Protein AF-A0A928KR72-F1 (afdb_monomer_lite)

Secondary structure (DSSP, 8-state):
--HHHHHHHHHHHHHHHHHHHHHHHHHHH-TT-TT---HHHHHH---HHHHHHHHHHHHHHHHHHHHIIIII--PPP-S--S-HHHHHHHHHHS-TT---TT--SPPS--HHHHHHHHHHHHHHHHHHHHHHHHHHHHHHHT---HHHHHHHHTSGGG-HHHHHHHHHHHHHHHHHHHHHHHHHHHHHHHTT-

Radius of gyration: 20.31 Å; chains: 1; bounding box: 52×33×57 Å

Sequence (193 aa):
MSKKKAAFLILTISYFLLTVCDLLLTFIATPDLELEGNPLVRGFGMDWFGLIAVNILTYTLYFVMAYYSYIKYKSPKSAETQDVRRYLSDITYGDPEKVNIGMWRLPKYWSPQVACLCFAVSTAMPIARLVIVFEWYFILKGIEASLFFSIVAVFPMGRIDFFIALFLAWGLTFVWIYSEFHANRDAVLKEKE

Foldseek 3Di:
DDPLVVVLVCLLVLLVVLLVLLLVLCCVLCVPCPLPLDCCCVVVVDHPVRVVVVSVVVSVVLNVLSCLQRPVDDFDADPDQDDLQLVCCCSFAVGSVPRDDPCPDHTPDCSVVSSLLSQLLSVQLSVLSVLSSVVSVCSVVVPPPVVSVVVLVVDRSSRVSVVSSVVSSVVSSVVSSVVNSNVSNVVSVVVVD

pLDDT: mean 91.91, std 7.19, range [58.09, 98.5]

Structure (mmCIF, N/CA/C/O backbone):
data_AF-A0A928KR72-F1
#
_entry.id   AF-A0A928KR72-F1
#
loop_
_atom_site.group_PDB
_atom_site.id
_atom_site.type_symbol
_atom_site.label_atom_id
_atom_site.label_alt_id
_atom_site.label_comp_id
_atom_site.label_asym_id
_atom_site.label_entity_id
_atom_site.label_seq_id
_atom_site.pdbx_PDB_ins_code
_atom_site.Cartn_x
_atom_site.Cartn_y
_atom_site.Cartn_z
_atom_site.occupancy
_atom_site.B_iso_or_equiv
_atom_site.auth_seq_id
_atom_site.auth_comp_id
_atom_site.auth_asym_id
_atom_site.auth_atom_id
_atom_site.pdbx_PDB_model_num
ATOM 1 N N . MET A 1 1 ? 22.210 -7.077 1.274 1.00 58.09 1 MET A N 1
ATOM 2 C CA . MET A 1 1 ? 20.823 -7.361 0.825 1.00 58.09 1 MET A CA 1
ATOM 3 C C . MET A 1 1 ? 20.433 -6.349 -0.252 1.00 58.09 1 MET A C 1
ATOM 5 O O . MET A 1 1 ? 20.722 -5.177 -0.067 1.00 58.09 1 MET A O 1
ATOM 9 N N . SER A 1 2 ? 19.834 -6.756 -1.380 1.00 87.19 2 SER A N 1
ATOM 10 C CA . SER A 1 2 ? 19.386 -5.795 -2.412 1.00 87.19 2 SER A CA 1
ATOM 11 C C . SER A 1 2 ? 18.311 -4.853 -1.855 1.00 87.19 2 SER A C 1
ATOM 13 O O . SER A 1 2 ? 17.462 -5.325 -1.099 1.00 87.19 2 SER A O 1
ATOM 15 N N . LYS A 1 3 ? 18.274 -3.584 -2.288 1.00 91.12 3 LYS A N 1
ATOM 16 C CA . LYS A 1 3 ? 17.286 -2.586 -1.823 1.00 91.12 3 LYS A CA 1
ATOM 17 C C . LYS A 1 3 ? 15.834 -3.093 -1.882 1.00 91.12 3 LYS A C 1
ATOM 19 O O . LYS A 1 3 ? 15.112 -2.950 -0.905 1.00 91.12 3 LYS A O 1
ATOM 24 N N . LYS A 1 4 ? 15.437 -3.779 -2.967 1.00 92.38 4 LYS A N 1
ATOM 25 C CA . LYS A 1 4 ? 14.082 -4.353 -3.108 1.00 92.38 4 LYS A CA 1
ATOM 26 C C . LYS A 1 4 ? 13.766 -5.434 -2.055 1.00 92.38 4 LYS A C 1
ATOM 28 O O . LYS A 1 4 ? 12.696 -5.410 -1.462 1.00 92.38 4 LYS A O 1
ATOM 33 N N . LYS A 1 5 ? 14.719 -6.324 -1.745 1.00 95.06 5 LYS A N 1
ATOM 34 C CA . LYS A 1 5 ? 14.595 -7.315 -0.650 1.00 95.06 5 LYS A CA 1
ATOM 35 C C . LYS A 1 5 ? 14.459 -6.655 0.725 1.00 95.06 5 LYS A C 1
ATOM 37 O O . LYS A 1 5 ? 13.666 -7.117 1.534 1.00 95.06 5 LYS A O 1
ATOM 42 N N . ALA A 1 6 ? 15.212 -5.582 0.973 1.00 96.56 6 ALA A N 1
ATOM 43 C CA . ALA A 1 6 ? 15.107 -4.824 2.217 1.00 96.56 6 ALA A CA 1
ATOM 44 C C . ALA A 1 6 ? 13.714 -4.199 2.367 1.00 96.56 6 ALA A C 1
ATOM 46 O O . ALA A 1 6 ? 13.074 -4.385 3.396 1.00 96.56 6 ALA A O 1
ATOM 47 N N . ALA A 1 7 ? 13.229 -3.531 1.314 1.00 96.06 7 ALA A N 1
ATOM 48 C CA . ALA A 1 7 ? 11.892 -2.944 1.281 1.00 96.06 7 ALA A CA 1
ATOM 49 C C . ALA A 1 7 ? 10.803 -4.000 1.513 1.00 96.06 7 ALA A C 1
ATOM 51 O O . ALA A 1 7 ? 9.946 -3.799 2.363 1.00 96.06 7 ALA A O 1
ATOM 52 N N . PHE A 1 8 ? 10.888 -5.152 0.838 1.00 97.69 8 PHE A N 1
ATOM 53 C CA . PHE A 1 8 ? 9.969 -6.273 1.044 1.00 97.69 8 PHE A CA 1
ATOM 54 C C . PHE A 1 8 ? 9.901 -6.716 2.512 1.00 97.69 8 PHE A C 1
ATOM 56 O O . PHE A 1 8 ? 8.807 -6.833 3.060 1.00 97.69 8 PHE A O 1
ATOM 63 N N . LEU A 1 9 ? 11.053 -6.937 3.158 1.00 97.81 9 LEU A N 1
ATOM 64 C CA . LEU A 1 9 ? 11.094 -7.366 4.558 1.00 97.81 9 LEU A CA 1
ATOM 65 C C . LEU A 1 9 ? 10.533 -6.300 5.498 1.00 97.81 9 LEU A C 1
ATOM 67 O O . LEU A 1 9 ? 9.708 -6.630 6.343 1.00 97.81 9 LEU A O 1
ATOM 71 N N . ILE A 1 10 ? 10.947 -5.040 5.331 1.00 97.62 10 ILE A N 1
ATOM 72 C CA . ILE A 1 10 ? 10.472 -3.927 6.162 1.00 97.62 10 ILE A CA 1
ATOM 73 C C . ILE A 1 10 ? 8.955 -3.811 6.047 1.00 97.62 10 ILE A C 1
ATOM 75 O O . ILE A 1 10 ? 8.268 -3.880 7.055 1.00 97.62 10 ILE A O 1
ATOM 79 N N . LEU A 1 11 ? 8.426 -3.718 4.828 1.00 97.56 11 LEU A N 1
ATOM 80 C CA . LEU A 1 11 ? 6.993 -3.565 4.583 1.00 97.56 11 LEU A CA 1
ATOM 81 C C . LEU A 1 11 ? 6.185 -4.740 5.153 1.00 97.56 11 LEU A C 1
ATOM 83 O O . LEU A 1 11 ? 5.195 -4.533 5.850 1.00 97.56 11 LEU A O 1
ATOM 87 N N . THR A 1 12 ? 6.657 -5.970 4.944 1.00 97.94 12 THR A N 1
ATOM 88 C CA . THR A 1 12 ? 5.991 -7.187 5.432 1.00 97.94 12 THR A CA 1
ATOM 89 C C . THR A 1 12 ? 5.991 -7.299 6.952 1.00 97.94 12 THR A C 1
ATOM 91 O O . THR A 1 12 ? 4.961 -7.631 7.541 1.00 97.94 12 THR A O 1
ATOM 94 N N . ILE A 1 13 ? 7.125 -7.010 7.596 1.00 98.19 13 ILE A N 1
ATOM 95 C CA . ILE A 1 13 ? 7.241 -7.037 9.056 1.00 98.19 13 ILE A CA 1
ATOM 96 C C . ILE A 1 13 ? 6.426 -5.895 9.663 1.00 98.19 13 ILE A C 1
ATOM 98 O O . ILE A 1 13 ? 5.648 -6.129 10.581 1.00 98.19 13 ILE A O 1
ATOM 102 N N . SER A 1 14 ? 6.539 -4.677 9.128 1.00 98.00 14 SER A N 1
ATOM 103 C CA . SER A 1 14 ? 5.765 -3.527 9.596 1.00 98.00 14 SER A CA 1
ATOM 104 C C . SER A 1 14 ? 4.265 -3.775 9.479 1.00 98.00 14 SER A C 1
ATOM 106 O O . SER A 1 14 ? 3.546 -3.550 10.446 1.00 98.00 14 SER A O 1
ATOM 108 N N . TYR A 1 15 ? 3.779 -4.291 8.347 1.00 98.12 15 TYR A N 1
ATOM 109 C CA . TYR A 1 15 ? 2.355 -4.581 8.180 1.00 98.12 15 TYR A CA 1
ATOM 110 C C . TYR A 1 15 ? 1.858 -5.662 9.147 1.00 98.12 15 TYR A C 1
ATOM 112 O O . TYR A 1 15 ? 0.770 -5.530 9.710 1.00 98.12 15 TYR A O 1
ATOM 120 N N . PHE A 1 16 ? 2.663 -6.705 9.376 1.00 98.25 16 PHE A N 1
ATOM 121 C CA . PHE A 1 16 ? 2.355 -7.741 10.361 1.00 98.25 16 PHE A CA 1
ATOM 122 C C . PHE A 1 16 ? 2.231 -7.150 11.768 1.00 98.25 16 PHE A C 1
ATOM 124 O O . PHE A 1 16 ? 1.199 -7.313 12.413 1.00 98.25 16 PHE A O 1
ATOM 131 N N . LEU A 1 17 ? 3.254 -6.415 12.215 1.00 98.38 17 LEU A N 1
ATOM 132 C CA . LEU A 1 17 ? 3.283 -5.805 13.543 1.00 98.38 17 LEU A CA 1
ATOM 133 C C . LEU A 1 17 ? 2.117 -4.839 13.741 1.00 98.38 17 LEU A C 1
ATOM 135 O O . LEU A 1 17 ? 1.454 -4.894 14.768 1.00 98.38 17 LEU A O 1
ATOM 139 N N . LEU A 1 18 ? 1.818 -4.004 12.745 1.00 98.25 18 LEU A N 1
ATOM 140 C CA . LEU A 1 18 ? 0.685 -3.086 12.809 1.00 98.25 18 LEU A CA 1
ATOM 141 C C . LEU A 1 18 ? -0.654 -3.821 12.867 1.00 98.25 18 LEU A C 1
ATOM 143 O O . LEU A 1 18 ? -1.537 -3.382 13.586 1.00 98.25 18 LEU A O 1
ATOM 147 N N . THR A 1 19 ? -0.799 -4.946 12.164 1.00 97.19 19 THR A N 1
ATOM 148 C CA . THR A 1 19 ? -2.017 -5.772 12.227 1.00 97.19 19 THR A CA 1
ATOM 149 C C . THR A 1 19 ? -2.190 -6.414 13.602 1.00 97.19 19 THR A C 1
ATOM 151 O O . THR A 1 19 ? -3.295 -6.442 14.132 1.00 97.19 19 THR A O 1
ATOM 154 N N . VAL A 1 20 ? -1.101 -6.892 14.209 1.00 97.94 20 VAL A N 1
ATOM 155 C CA . VAL A 1 20 ? -1.135 -7.418 15.580 1.00 97.94 20 VAL A CA 1
ATOM 156 C C . VAL A 1 20 ? -1.465 -6.306 16.577 1.00 97.94 20 VAL A C 1
ATOM 158 O O . VAL A 1 20 ? -2.326 -6.500 17.427 1.00 97.94 20 VAL A O 1
ATOM 161 N N . CYS A 1 21 ? -0.834 -5.135 16.461 1.00 98.06 21 CYS A N 1
ATOM 162 C CA . CYS A 1 21 ? -1.128 -3.986 17.319 1.00 98.06 21 CYS A CA 1
ATOM 163 C C . CYS A 1 21 ? -2.587 -3.535 17.197 1.00 98.06 21 CYS A C 1
ATOM 165 O O . CYS A 1 21 ? -3.227 -3.323 18.217 1.00 98.06 21 CYS A O 1
ATOM 167 N N . ASP A 1 22 ? -3.110 -3.424 15.977 1.00 96.38 22 ASP A N 1
ATOM 168 C CA . ASP A 1 22 ? -4.506 -3.075 15.688 1.00 96.38 22 ASP A CA 1
ATOM 169 C C . ASP A 1 22 ? -5.473 -4.025 16.417 1.00 96.38 22 ASP A C 1
ATOM 171 O O . ASP A 1 22 ? -6.277 -3.591 17.240 1.00 96.38 22 ASP A O 1
ATOM 175 N N . LEU A 1 23 ? -5.297 -5.342 16.241 1.00 96.75 23 LEU A N 1
ATOM 176 C CA . LEU A 1 23 ? -6.113 -6.357 16.918 1.00 96.75 23 LEU A CA 1
ATOM 177 C C . LEU A 1 23 ? -5.999 -6.300 18.448 1.00 96.75 23 LEU A C 1
ATOM 179 O O . LEU A 1 23 ? -7.007 -6.414 19.142 1.00 96.75 23 LEU A O 1
ATOM 183 N N . LEU A 1 24 ? -4.788 -6.123 18.984 1.00 97.69 24 LEU A N 1
ATOM 184 C CA . LEU A 1 24 ? -4.570 -6.049 20.430 1.00 97.69 24 LEU A CA 1
ATOM 185 C C . LEU A 1 24 ? -5.217 -4.805 21.039 1.00 97.69 24 LEU A C 1
ATOM 187 O O . LEU A 1 24 ? -5.868 -4.904 22.075 1.00 97.69 24 LEU A O 1
ATOM 191 N N . LEU A 1 25 ? -5.044 -3.642 20.412 1.00 97.25 25 LEU A N 1
ATOM 192 C CA . LEU A 1 25 ? -5.630 -2.402 20.911 1.00 97.25 25 LEU A CA 1
ATOM 193 C C . LEU A 1 25 ? -7.156 -2.435 20.800 1.00 97.25 25 LEU A C 1
ATOM 195 O O . LEU A 1 25 ? -7.823 -2.039 21.751 1.00 97.25 25 LEU A O 1
ATOM 199 N N . THR A 1 26 ? -7.695 -2.995 19.713 1.00 96.00 26 THR A N 1
ATOM 200 C CA . THR A 1 26 ? -9.136 -3.251 19.565 1.00 96.00 26 THR A CA 1
ATOM 201 C C . THR A 1 26 ? -9.643 -4.138 20.703 1.00 96.00 26 THR A C 1
ATOM 203 O O . THR A 1 26 ? -10.630 -3.805 21.348 1.00 96.00 26 THR A O 1
ATOM 206 N N . PHE A 1 27 ? -8.937 -5.232 21.016 1.00 96.50 27 PHE A N 1
ATOM 207 C CA . PHE A 1 27 ? -9.345 -6.160 22.075 1.00 96.50 27 PHE A CA 1
ATOM 208 C C . PHE A 1 27 ? -9.350 -5.504 23.455 1.00 96.50 27 PHE A C 1
ATOM 210 O O . PHE A 1 27 ? -10.216 -5.795 24.271 1.00 96.50 27 PHE A O 1
ATOM 217 N N . ILE A 1 28 ? -8.399 -4.605 23.717 1.00 97.00 28 ILE A N 1
ATOM 218 C CA . ILE A 1 28 ? -8.341 -3.851 24.974 1.00 97.00 28 ILE A CA 1
ATOM 219 C C . ILE A 1 28 ? -9.455 -2.795 25.032 1.00 97.00 28 ILE A C 1
ATOM 221 O O . ILE A 1 28 ? -10.031 -2.584 26.096 1.00 97.00 28 ILE A O 1
ATOM 225 N N . ALA A 1 29 ? -9.738 -2.119 23.917 1.00 94.25 29 ALA A N 1
ATOM 226 C CA . ALA A 1 29 ? -10.690 -1.013 23.865 1.00 94.25 29 ALA A CA 1
ATOM 227 C C . ALA A 1 29 ? -12.154 -1.474 23.844 1.00 94.25 29 ALA A C 1
ATOM 229 O O . ALA A 1 29 ? -12.994 -0.858 24.492 1.00 94.25 29 ALA A O 1
ATOM 230 N N . THR A 1 30 ? -12.459 -2.537 23.101 1.00 93.81 30 THR A N 1
ATOM 231 C CA . THR A 1 30 ? -13.817 -3.059 22.902 1.00 93.81 30 THR A CA 1
ATOM 232 C C . THR A 1 30 ? -13.781 -4.589 22.762 1.00 93.81 30 THR A C 1
ATOM 234 O O . THR A 1 30 ? -13.820 -5.141 21.662 1.00 93.81 30 THR A O 1
ATOM 237 N N . PRO A 1 31 ? -13.691 -5.332 23.883 1.00 93.12 31 PRO A N 1
ATOM 238 C CA . PRO A 1 31 ? -13.684 -6.798 23.857 1.00 93.12 31 PRO A CA 1
ATOM 239 C C . PRO A 1 31 ? -14.950 -7.417 23.239 1.00 93.12 31 PRO A C 1
ATOM 241 O O . PRO A 1 31 ? -14.935 -8.573 22.831 1.00 93.12 31 PRO A O 1
ATOM 244 N N . ASP A 1 32 ? -16.043 -6.665 23.182 1.00 93.44 32 ASP A N 1
ATOM 245 C CA . ASP A 1 32 ? -17.333 -7.003 22.572 1.00 93.44 32 ASP A CA 1
ATOM 246 C C . ASP A 1 32 ? -17.493 -6.487 21.130 1.00 93.44 32 ASP A C 1
ATOM 248 O O . ASP A 1 32 ? -18.498 -6.786 20.487 1.00 93.44 32 ASP A O 1
ATOM 252 N N . LEU A 1 33 ? -16.491 -5.769 20.606 1.00 92.50 33 LEU A N 1
ATOM 253 C CA . LEU A 1 33 ? -16.451 -5.164 19.271 1.00 92.50 33 LEU A CA 1
ATOM 254 C C . LEU A 1 33 ? -17.512 -4.080 18.998 1.00 92.50 33 LEU A C 1
ATOM 256 O O . LEU A 1 33 ? -17.702 -3.687 17.846 1.00 92.50 33 LEU A O 1
ATOM 260 N N . GLU A 1 34 ? -18.179 -3.544 20.021 1.00 90.81 34 GLU A N 1
ATOM 261 C CA . GLU A 1 34 ? -19.190 -2.489 19.867 1.00 90.81 34 GLU A CA 1
ATOM 262 C C . GLU A 1 34 ? -18.653 -1.213 19.195 1.00 90.81 34 GLU A C 1
ATOM 264 O O . GLU A 1 34 ? -19.381 -0.542 18.457 1.00 90.81 34 GLU A O 1
ATOM 269 N N . LEU A 1 35 ? -17.376 -0.884 19.416 1.00 88.38 35 LEU A N 1
ATOM 270 C CA . LEU A 1 35 ? -16.729 0.302 18.838 1.00 88.38 35 LEU A CA 1
ATOM 271 C C . LEU A 1 35 ? -16.011 0.026 17.506 1.00 88.38 35 LEU A C 1
ATOM 273 O O . LEU A 1 35 ? -15.414 0.939 16.936 1.00 88.38 35 LEU A O 1
ATOM 277 N N . GLU A 1 36 ? -16.050 -1.204 16.991 1.00 89.12 36 GLU A N 1
ATOM 278 C CA . GLU A 1 36 ? -15.298 -1.591 15.797 1.00 89.12 36 GLU A CA 1
ATOM 279 C C . GLU A 1 36 ? -15.882 -0.972 14.510 1.00 89.12 36 GLU A C 1
ATOM 281 O O . GLU A 1 36 ? -17.058 -1.133 14.162 1.00 89.12 36 GLU A O 1
ATOM 286 N N . GLY A 1 37 ? -15.027 -0.276 13.754 1.00 84.06 37 GLY A N 1
ATOM 287 C CA . GLY A 1 37 ? -15.381 0.374 12.488 1.00 84.06 37 GLY A CA 1
ATOM 288 C C . GLY A 1 37 ? -15.398 -0.566 11.276 1.00 84.06 37 GLY A C 1
ATOM 289 O O . GLY A 1 37 ? -15.757 -0.147 10.172 1.00 84.06 37 GLY A O 1
ATOM 290 N N . ASN A 1 38 ? -14.976 -1.827 11.417 1.00 84.81 38 ASN A N 1
ATOM 291 C CA . ASN A 1 38 ? -15.002 -2.812 10.3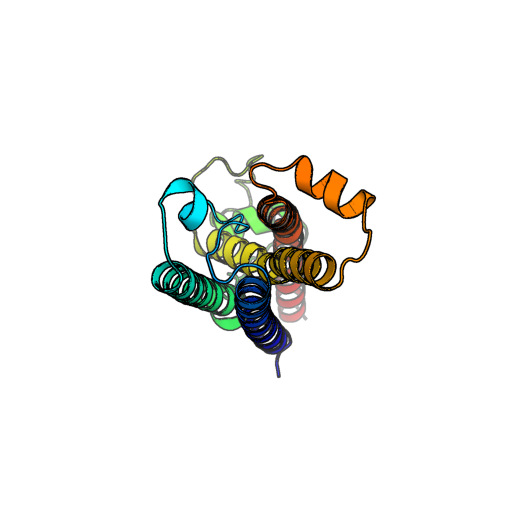41 1.00 84.81 38 ASN A CA 1
ATOM 292 C C . ASN A 1 38 ? -16.441 -3.083 9.854 1.00 84.81 38 ASN A C 1
ATOM 294 O O . ASN A 1 38 ? -17.266 -3.580 10.624 1.00 84.81 38 ASN A O 1
ATOM 298 N N . PRO A 1 39 ? -16.745 -2.853 8.558 1.00 85.31 39 PRO A N 1
ATOM 299 C CA . PRO A 1 39 ? -18.071 -3.117 8.000 1.00 85.31 39 PRO A CA 1
ATOM 300 C C . PRO A 1 39 ? -18.523 -4.574 8.155 1.00 85.31 39 PRO A C 1
ATOM 302 O O . PRO A 1 39 ? -19.719 -4.837 8.228 1.00 85.31 39 PRO A O 1
ATOM 305 N N . LEU A 1 40 ? -17.588 -5.527 8.217 1.00 86.00 40 LEU A N 1
ATOM 306 C CA . LEU A 1 40 ? -17.900 -6.942 8.434 1.00 86.00 40 LEU A CA 1
ATOM 307 C C . LEU A 1 40 ? -18.378 -7.215 9.861 1.00 86.00 40 LEU A C 1
ATOM 309 O O . LEU A 1 40 ? -19.262 -8.039 10.069 1.00 86.00 40 LEU A O 1
ATOM 313 N N . VAL A 1 41 ? -17.848 -6.487 10.836 1.00 86.19 41 VAL A N 1
ATOM 314 C CA . VAL A 1 41 ? -18.279 -6.593 12.231 1.00 86.19 41 VAL A CA 1
ATOM 315 C C . VAL A 1 41 ? -19.609 -5.864 12.403 1.00 86.19 41 VAL A C 1
ATOM 317 O O . VAL A 1 41 ? -20.621 -6.486 12.712 1.00 86.19 41 VAL A O 1
ATOM 320 N N . ARG A 1 42 ? -19.652 -4.569 12.0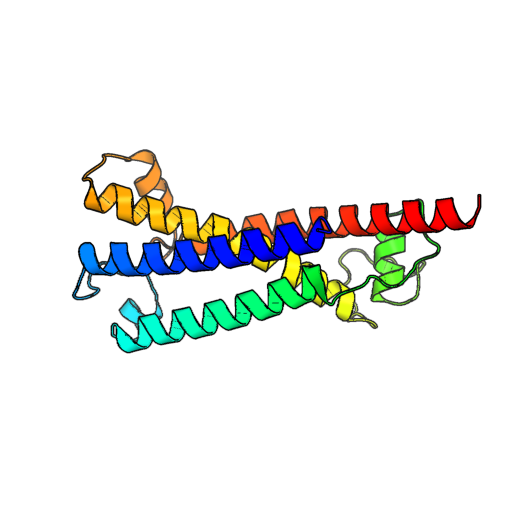73 1.00 83.00 42 ARG A N 1
ATOM 321 C CA . ARG A 1 42 ? -20.832 -3.722 12.302 1.00 83.00 42 ARG A CA 1
ATOM 322 C C . ARG A 1 42 ? -22.018 -4.035 11.386 1.00 83.00 42 ARG A C 1
ATOM 324 O O . ARG A 1 42 ? -23.164 -3.872 11.790 1.00 83.00 42 ARG A O 1
ATOM 331 N N . GLY A 1 43 ? -21.751 -4.436 10.144 1.00 83.69 43 GLY A N 1
ATOM 332 C CA . GLY A 1 43 ? -22.778 -4.708 9.135 1.00 83.69 43 GLY A CA 1
ATOM 333 C C . GLY A 1 43 ? -23.197 -6.174 9.047 1.00 83.69 43 GLY A C 1
ATOM 334 O O . GLY A 1 43 ? -24.359 -6.445 8.756 1.00 83.69 43 GLY A O 1
ATOM 335 N N . PHE A 1 44 ? -22.279 -7.114 9.300 1.00 87.38 44 PHE A N 1
ATOM 336 C CA . PHE A 1 44 ? -22.535 -8.555 9.155 1.00 87.38 44 PHE A CA 1
ATOM 337 C C . PHE A 1 44 ? -22.463 -9.342 10.474 1.00 87.38 44 PHE A C 1
ATOM 339 O O . PHE A 1 44 ? -22.635 -10.558 10.451 1.00 87.38 44 PHE A O 1
ATOM 346 N N . GLY A 1 45 ? -22.244 -8.679 11.617 1.00 88.44 45 GLY A N 1
ATOM 347 C CA . GLY A 1 45 ? -22.239 -9.322 12.936 1.00 88.44 45 GLY A CA 1
ATOM 348 C C . GLY A 1 45 ? -21.066 -10.279 13.148 1.00 88.44 45 GLY A C 1
ATOM 349 O O . GLY A 1 45 ? -21.199 -11.270 13.861 1.00 88.44 45 GLY A O 1
ATOM 350 N N . MET A 1 46 ? -19.939 -10.029 12.478 1.00 91.75 46 MET A N 1
ATOM 351 C CA . MET A 1 46 ? -18.744 -10.859 12.594 1.00 91.75 46 MET A CA 1
ATOM 352 C C . MET A 1 46 ? -18.128 -10.745 13.994 1.00 91.75 46 MET A C 1
ATOM 354 O O . MET A 1 46 ? -17.926 -9.645 14.499 1.00 91.75 46 MET A O 1
ATOM 358 N N . ASP A 1 47 ? -17.791 -11.887 14.587 1.00 94.75 47 ASP A N 1
ATOM 359 C CA . ASP A 1 47 ? -17.133 -11.976 15.888 1.00 94.75 47 ASP A CA 1
ATOM 360 C C . ASP A 1 47 ? -15.596 -11.901 15.775 1.00 94.75 47 ASP A C 1
ATOM 362 O O . ASP A 1 47 ? -15.016 -11.731 14.696 1.00 94.75 47 ASP A O 1
ATOM 366 N N . TRP A 1 48 ? -14.906 -12.062 16.907 1.00 96.12 48 TRP A N 1
ATOM 367 C CA . TRP A 1 48 ? -13.443 -12.082 16.969 1.00 96.12 48 TRP A CA 1
ATOM 368 C C . TRP A 1 48 ? -12.800 -13.123 16.061 1.00 96.12 48 TRP A C 1
ATOM 370 O O . TRP A 1 48 ? -11.760 -12.853 15.455 1.00 96.12 48 TRP A O 1
ATOM 380 N N . PHE A 1 49 ? -13.397 -14.311 15.960 1.00 95.31 49 PHE A N 1
ATOM 381 C CA . PHE A 1 49 ? -12.854 -15.366 15.119 1.00 95.31 49 PHE A CA 1
ATOM 382 C C . PHE A 1 49 ? -12.864 -14.934 13.652 1.00 95.31 49 PHE A C 1
ATOM 384 O O . PHE A 1 49 ? -11.837 -15.027 12.971 1.00 95.31 49 PHE A O 1
ATOM 391 N N . GLY A 1 50 ? -13.988 -14.390 13.181 1.00 94.19 50 GLY A N 1
ATOM 392 C CA . GLY A 1 50 ? -14.079 -13.849 11.831 1.00 94.19 50 GLY A CA 1
ATOM 393 C C . GLY A 1 50 ? -13.119 -12.678 11.599 1.00 94.19 50 GLY A C 1
ATOM 394 O O . GLY A 1 50 ? -12.424 -12.651 10.579 1.00 94.19 50 GLY A O 1
ATOM 395 N N . LEU A 1 51 ? -13.000 -11.753 12.557 1.00 94.69 51 LEU A N 1
ATOM 396 C CA . LEU A 1 51 ? -12.090 -10.607 12.457 1.00 94.69 51 LEU A CA 1
ATOM 397 C C . LEU A 1 51 ? -10.621 -11.045 12.321 1.00 94.69 51 LEU A C 1
ATOM 399 O O . LEU A 1 51 ? -9.882 -10.518 11.481 1.00 94.69 51 LEU A O 1
ATOM 403 N N . ILE A 1 52 ? -10.197 -12.039 13.106 1.00 96.25 52 ILE A N 1
ATOM 404 C CA . ILE A 1 52 ? -8.852 -12.625 13.024 1.00 96.25 52 ILE A CA 1
ATOM 405 C C . ILE A 1 52 ? -8.660 -13.328 11.675 1.00 96.25 52 ILE A C 1
ATOM 407 O O . ILE A 1 52 ? -7.650 -13.100 11.004 1.00 96.25 52 ILE A O 1
ATOM 411 N N . ALA A 1 53 ? -9.631 -14.133 11.235 1.00 96.00 53 ALA A N 1
ATOM 412 C CA . ALA A 1 53 ? -9.560 -14.853 9.965 1.00 96.00 53 ALA A CA 1
ATOM 413 C C . ALA A 1 53 ? -9.410 -13.901 8.764 1.00 96.00 53 ALA A C 1
ATOM 415 O O . ALA A 1 53 ? -8.557 -14.119 7.898 1.00 96.00 53 ALA A O 1
ATOM 416 N N . VAL A 1 54 ? -10.173 -12.802 8.735 1.00 94.69 54 VAL A N 1
ATOM 417 C CA . VAL A 1 54 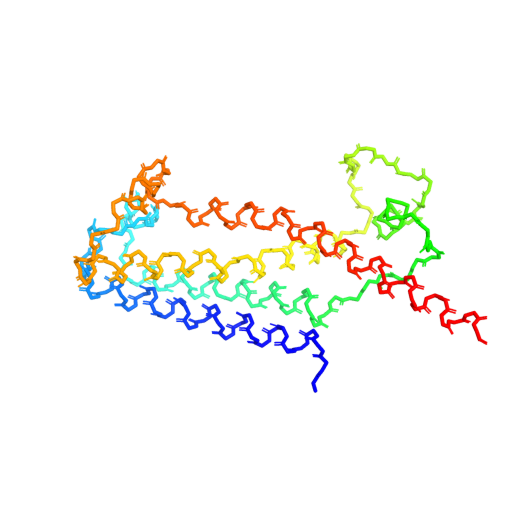? -10.072 -11.772 7.688 1.00 94.69 54 VAL A CA 1
ATOM 418 C C . VAL A 1 54 ? -8.704 -11.090 7.709 1.00 94.69 54 VAL A C 1
ATOM 420 O O . VAL A 1 54 ? -8.126 -10.853 6.645 1.00 94.69 54 VAL A O 1
ATOM 423 N N . ASN A 1 55 ? -8.141 -10.809 8.886 1.00 95.88 55 ASN A N 1
ATOM 424 C CA . ASN A 1 55 ? -6.803 -10.224 8.983 1.00 95.88 55 ASN A CA 1
ATOM 425 C C . ASN A 1 55 ? -5.702 -11.189 8.514 1.00 95.88 55 ASN A C 1
ATOM 427 O O . ASN A 1 55 ? -4.790 -10.752 7.812 1.00 95.88 55 ASN A O 1
ATOM 431 N N . ILE A 1 56 ? -5.806 -12.491 8.803 1.00 97.56 56 ILE A N 1
ATOM 432 C CA . ILE A 1 56 ? -4.880 -13.517 8.286 1.00 97.56 56 ILE A CA 1
ATOM 433 C C . ILE A 1 56 ? -4.955 -13.604 6.757 1.00 97.56 56 ILE A C 1
ATOM 435 O O . ILE A 1 56 ? -3.923 -13.624 6.076 1.00 97.56 56 ILE A O 1
ATOM 439 N N . LEU A 1 57 ? -6.169 -13.631 6.200 1.00 97.19 57 LEU A N 1
ATOM 440 C CA . LEU A 1 57 ? -6.377 -13.658 4.754 1.00 97.19 57 LEU A CA 1
ATOM 441 C C . LEU A 1 57 ? -5.799 -12.399 4.095 1.00 97.19 57 LEU A C 1
ATOM 443 O O . LEU A 1 57 ? -5.032 -12.492 3.136 1.00 97.19 57 LEU A O 1
ATOM 447 N N . THR A 1 58 ? -6.110 -11.228 4.649 1.00 95.88 58 THR A N 1
ATOM 448 C CA . THR A 1 58 ? -5.619 -9.936 4.152 1.00 95.88 58 THR A CA 1
ATOM 449 C C . THR A 1 58 ? -4.096 -9.860 4.223 1.00 95.88 58 THR A C 1
ATOM 451 O O . THR A 1 58 ? -3.459 -9.444 3.256 1.00 95.88 58 THR A O 1
ATOM 454 N N . TYR A 1 59 ? -3.489 -10.323 5.319 1.00 97.75 59 TYR A N 1
ATOM 455 C CA . TYR A 1 59 ? -2.037 -10.392 5.464 1.00 97.75 59 TYR A CA 1
ATOM 456 C C . TYR A 1 59 ? -1.393 -11.316 4.424 1.00 97.75 59 TYR A C 1
ATOM 458 O O . TYR A 1 59 ? -0.366 -10.976 3.840 1.00 97.75 59 TYR A O 1
ATOM 466 N N . THR A 1 60 ? -2.018 -12.457 4.139 1.00 98.19 60 THR A N 1
ATOM 467 C CA . THR A 1 60 ? -1.531 -13.403 3.129 1.00 98.19 60 THR A CA 1
ATOM 468 C C . THR A 1 60 ? -1.577 -12.788 1.729 1.00 98.19 60 THR A C 1
ATOM 470 O O . THR A 1 60 ? -0.591 -12.849 0.994 1.00 98.19 60 THR A O 1
ATOM 473 N N . LEU A 1 61 ? -2.689 -12.139 1.365 1.00 97.94 61 LEU A N 1
ATOM 474 C CA . LEU A 1 61 ? -2.813 -11.415 0.095 1.00 97.94 61 LEU A CA 1
ATOM 475 C C . LEU A 1 61 ? -1.773 -10.293 -0.004 1.00 97.94 61 LEU A C 1
ATOM 477 O O . LEU A 1 61 ? -1.064 -10.195 -1.006 1.00 97.94 61 LEU A O 1
ATOM 481 N N . TYR A 1 62 ? -1.619 -9.507 1.061 1.00 98.25 62 TYR A N 1
ATOM 482 C CA . TYR A 1 62 ? -0.601 -8.467 1.164 1.00 98.25 62 TYR A CA 1
ATOM 483 C C . TYR A 1 62 ? 0.812 -9.024 0.935 1.00 98.25 62 TYR A C 1
ATOM 485 O O . TYR A 1 62 ? 1.567 -8.481 0.125 1.00 98.25 62 TYR A O 1
ATOM 493 N N . PHE A 1 63 ? 1.161 -10.133 1.596 1.00 98.50 63 PHE A N 1
ATOM 494 C CA . PHE A 1 63 ? 2.460 -10.792 1.457 1.00 98.50 63 PHE A CA 1
ATOM 495 C C . PHE A 1 63 ? 2.718 -11.216 0.010 1.00 98.50 63 PHE A C 1
ATOM 497 O O . PHE A 1 63 ? 3.793 -10.953 -0.531 1.00 98.50 63 PHE A O 1
ATOM 504 N N . VAL A 1 64 ? 1.729 -11.835 -0.643 1.00 98.44 64 VAL A N 1
ATOM 505 C CA . VAL A 1 64 ? 1.828 -12.258 -2.048 1.00 98.44 64 VAL A CA 1
ATOM 506 C C . VAL A 1 64 ? 2.035 -11.053 -2.968 1.00 98.44 64 VAL A C 1
ATOM 508 O O . VAL A 1 64 ? 2.891 -11.108 -3.852 1.00 98.44 64 VAL A O 1
ATOM 511 N N . MET A 1 65 ? 1.310 -9.954 -2.744 1.00 98.19 65 MET A N 1
ATOM 512 C CA . MET A 1 65 ? 1.463 -8.719 -3.520 1.00 98.19 65 MET A CA 1
ATOM 513 C C . MET A 1 65 ? 2.856 -8.108 -3.340 1.00 98.19 65 MET A C 1
ATOM 515 O O . MET A 1 65 ? 3.525 -7.816 -4.332 1.00 98.19 65 MET A O 1
ATOM 519 N N . ALA A 1 66 ? 3.323 -7.969 -2.097 1.00 98.19 66 ALA A N 1
ATOM 520 C CA . ALA A 1 66 ? 4.655 -7.450 -1.796 1.00 98.19 66 ALA A CA 1
ATOM 521 C C . ALA A 1 66 ? 5.755 -8.352 -2.386 1.00 98.19 66 ALA A C 1
ATOM 523 O O . ALA A 1 66 ? 6.716 -7.882 -2.996 1.00 98.19 66 ALA A O 1
ATOM 524 N N . TYR A 1 67 ? 5.611 -9.672 -2.271 1.00 98.31 67 TYR A N 1
ATOM 525 C CA . TYR A 1 67 ? 6.555 -10.612 -2.866 1.00 98.31 67 TYR A CA 1
ATOM 526 C C . TYR A 1 67 ? 6.581 -10.480 -4.393 1.00 98.31 67 TYR A C 1
ATOM 528 O O . TYR A 1 67 ? 7.655 -10.451 -5.005 1.00 98.31 67 TYR A O 1
ATOM 536 N N . TYR A 1 68 ? 5.408 -10.359 -5.019 1.00 98.06 68 TYR A N 1
ATOM 537 C CA . TYR A 1 68 ? 5.309 -10.198 -6.461 1.00 98.06 68 TYR A CA 1
ATOM 538 C C . TYR A 1 68 ? 6.018 -8.928 -6.940 1.00 98.06 68 TYR A C 1
ATOM 540 O O . TYR A 1 68 ? 6.878 -9.023 -7.812 1.00 98.06 68 TYR A O 1
ATOM 548 N N . SER A 1 69 ? 5.724 -7.766 -6.354 1.00 97.12 69 SER A N 1
ATOM 549 C CA . SER A 1 69 ? 6.258 -6.476 -6.811 1.00 97.12 69 SER A CA 1
ATOM 550 C C . SER A 1 69 ? 7.754 -6.290 -6.533 1.00 97.12 69 SER A C 1
ATOM 552 O O . SER A 1 69 ? 8.478 -5.771 -7.386 1.00 97.12 69 SER A O 1
ATOM 554 N N . TYR A 1 70 ? 8.240 -6.715 -5.363 1.00 96.12 70 TYR A N 1
ATOM 555 C CA . TYR A 1 70 ? 9.619 -6.448 -4.940 1.00 96.12 70 TYR A CA 1
ATOM 556 C C . TYR A 1 70 ? 10.602 -7.571 -5.271 1.00 96.12 70 TYR A C 1
ATOM 558 O O . TYR A 1 70 ? 11.792 -7.299 -5.445 1.00 96.12 70 TYR A O 1
ATOM 566 N N . ILE A 1 71 ? 10.146 -8.825 -5.329 1.00 96.81 71 ILE A N 1
ATOM 567 C CA . ILE A 1 71 ? 11.036 -9.986 -5.471 1.00 96.81 71 ILE A CA 1
ATOM 568 C C . ILE A 1 71 ? 10.884 -10.656 -6.833 1.00 96.81 71 ILE A C 1
ATOM 570 O O . ILE A 1 71 ? 11.888 -10.909 -7.502 1.00 96.81 71 ILE A O 1
ATOM 574 N N . LYS A 1 72 ? 9.648 -10.982 -7.229 1.00 96.31 72 LYS A N 1
ATOM 575 C CA . LYS A 1 72 ? 9.389 -11.823 -8.405 1.00 96.31 72 LYS A CA 1
ATOM 576 C C . LYS A 1 72 ? 9.364 -11.032 -9.711 1.00 96.31 72 LYS A C 1
ATOM 578 O O . LYS A 1 72 ? 9.893 -11.513 -10.712 1.00 96.31 72 LYS A O 1
ATOM 583 N N . TYR A 1 73 ? 8.733 -9.861 -9.721 1.00 95.00 73 TYR A N 1
ATOM 584 C CA . TYR A 1 73 ? 8.561 -9.068 -10.930 1.00 95.00 73 TYR A CA 1
ATOM 585 C C . TYR A 1 73 ? 9.897 -8.506 -11.420 1.00 95.00 73 TYR A C 1
ATOM 587 O O . TYR A 1 73 ? 10.699 -7.957 -10.661 1.00 95.00 73 TYR A O 1
ATOM 595 N N . LYS A 1 74 ? 10.110 -8.627 -12.728 1.00 91.25 74 LYS A N 1
ATOM 596 C CA . LYS A 1 74 ? 11.212 -8.006 -13.454 1.00 91.25 74 LYS A CA 1
ATOM 597 C C . LYS A 1 74 ? 10.608 -7.292 -14.650 1.00 91.25 74 LYS A C 1
ATOM 599 O O . LYS A 1 74 ? 9.891 -7.932 -15.420 1.00 91.25 74 LYS A O 1
ATOM 604 N N . SER A 1 75 ? 10.885 -5.997 -14.788 1.00 87.12 75 SER A N 1
ATOM 605 C CA . SER A 1 75 ? 10.408 -5.247 -15.946 1.00 87.12 75 SER A CA 1
ATOM 606 C C . SER A 1 75 ? 10.954 -5.865 -17.233 1.00 87.12 75 SER A C 1
ATOM 608 O O . SER A 1 75 ? 12.141 -6.213 -17.281 1.00 87.12 75 SER A O 1
ATOM 610 N N . PRO A 1 76 ? 10.128 -5.971 -18.287 1.00 88.12 76 PRO A N 1
ATOM 611 C CA . PRO A 1 76 ? 10.634 -6.127 -19.640 1.00 88.12 76 PRO A CA 1
ATOM 612 C C . PRO A 1 76 ? 11.656 -5.026 -19.941 1.00 88.12 76 PRO A C 1
ATOM 614 O O . PRO A 1 76 ? 11.500 -3.891 -19.475 1.00 88.12 76 PRO A O 1
ATOM 617 N N . LYS A 1 77 ? 12.697 -5.366 -20.704 1.00 87.75 77 LYS A N 1
ATOM 618 C CA . LYS A 1 77 ? 13.622 -4.364 -21.236 1.00 87.75 77 LYS A CA 1
ATOM 619 C C . LYS A 1 77 ? 12.928 -3.605 -22.360 1.00 87.75 77 LYS A C 1
ATOM 621 O O . LYS A 1 77 ? 12.335 -4.230 -23.235 1.00 87.75 77 LYS A O 1
ATOM 626 N N . SER A 1 78 ? 13.045 -2.286 -22.338 1.00 90.38 78 SER A N 1
ATOM 627 C CA . SER A 1 78 ? 12.564 -1.392 -23.388 1.00 90.38 78 SER A CA 1
ATOM 628 C C . SER A 1 78 ? 13.740 -0.616 -23.970 1.00 90.38 78 SER A C 1
ATOM 630 O O . SER A 1 78 ? 14.624 -0.194 -23.226 1.00 90.38 78 SER A O 1
ATOM 632 N N . ALA A 1 79 ? 13.748 -0.401 -25.286 1.00 89.25 79 ALA A N 1
ATOM 633 C CA . ALA A 1 79 ? 14.752 0.444 -25.937 1.00 89.25 79 ALA A CA 1
ATOM 634 C C . ALA A 1 79 ? 14.522 1.948 -25.687 1.00 89.25 79 ALA A C 1
ATOM 636 O O . ALA A 1 79 ? 15.392 2.761 -26.003 1.00 89.25 79 ALA A O 1
ATOM 637 N N . GLU A 1 80 ? 13.364 2.321 -25.134 1.00 89.38 80 GLU A N 1
ATOM 638 C CA . GLU A 1 80 ? 13.007 3.705 -24.837 1.00 89.38 80 GLU A CA 1
ATOM 639 C C . GLU A 1 80 ? 13.756 4.225 -23.599 1.00 89.38 80 GLU A C 1
ATOM 641 O O . GLU A 1 80 ? 13.805 3.584 -22.545 1.00 89.38 80 GLU A O 1
ATOM 646 N N . THR A 1 81 ? 14.344 5.414 -23.734 1.00 87.88 81 THR A N 1
ATOM 647 C CA . THR A 1 81 ? 15.228 6.038 -22.736 1.00 87.88 81 THR A CA 1
ATOM 648 C C . THR A 1 81 ? 14.897 7.502 -22.454 1.00 87.88 81 THR A C 1
ATOM 650 O O . THR A 1 81 ? 15.445 8.071 -21.508 1.00 87.88 81 THR A O 1
ATOM 653 N N . GLN A 1 82 ? 14.018 8.119 -23.245 1.00 89.06 82 GLN A N 1
ATOM 654 C CA . GLN A 1 82 ? 13.719 9.549 -23.197 1.00 89.06 82 GLN A CA 1
ATOM 655 C C . GLN A 1 82 ? 12.311 9.846 -22.677 1.00 89.06 82 GLN A C 1
ATOM 657 O O . GLN A 1 82 ? 12.152 10.788 -21.904 1.00 89.06 82 GLN A O 1
ATOM 662 N N . ASP A 1 83 ? 11.307 9.044 -23.044 1.00 91.75 83 ASP A N 1
ATOM 663 C CA . ASP A 1 83 ? 9.905 9.318 -22.701 1.00 91.75 83 ASP A CA 1
ATOM 664 C C . ASP A 1 83 ? 9.263 8.195 -21.864 1.00 91.75 83 ASP A C 1
ATOM 666 O O . ASP A 1 83 ? 9.097 7.059 -22.315 1.00 91.75 83 ASP A O 1
ATOM 670 N N . VAL A 1 84 ? 8.825 8.546 -20.649 1.00 91.12 84 VAL A N 1
ATOM 671 C CA . VAL A 1 84 ? 8.112 7.661 -19.710 1.00 91.12 84 VAL A CA 1
ATOM 672 C C . VAL A 1 84 ? 6.828 7.087 -20.318 1.00 91.12 84 VAL A C 1
ATOM 674 O O . VAL A 1 84 ? 6.498 5.927 -20.081 1.00 91.12 84 VAL A O 1
ATOM 677 N N . ARG A 1 85 ? 6.080 7.873 -21.100 1.00 89.75 85 ARG A N 1
ATOM 678 C CA . ARG A 1 85 ? 4.822 7.436 -21.723 1.00 89.75 85 ARG A CA 1
ATOM 679 C C . ARG A 1 85 ? 5.077 6.412 -22.818 1.00 89.75 85 ARG A C 1
ATOM 681 O O . ARG A 1 85 ? 4.357 5.417 -22.891 1.00 89.75 85 ARG A O 1
ATOM 688 N N . ARG A 1 86 ? 6.106 6.633 -23.639 1.00 91.12 86 ARG A N 1
ATOM 689 C CA . ARG A 1 86 ? 6.523 5.671 -24.670 1.00 91.12 86 ARG A CA 1
ATOM 690 C C . ARG A 1 86 ? 7.059 4.394 -24.036 1.00 91.12 86 ARG A C 1
ATOM 692 O O . ARG A 1 86 ? 6.658 3.314 -24.456 1.00 91.12 86 ARG A O 1
ATOM 699 N N . TYR A 1 87 ? 7.844 4.510 -22.964 1.00 92.44 87 TYR A N 1
ATOM 700 C CA . TYR A 1 87 ? 8.304 3.371 -22.168 1.00 92.44 87 TYR A CA 1
ATOM 701 C C . TYR A 1 87 ? 7.130 2.558 -21.613 1.00 92.44 87 TYR A C 1
ATOM 703 O O . TYR A 1 87 ? 7.084 1.341 -21.777 1.00 92.44 87 TYR A O 1
ATOM 711 N N . LEU A 1 88 ? 6.137 3.222 -21.012 1.00 90.31 88 LEU A N 1
ATOM 712 C CA . LEU A 1 88 ? 4.941 2.551 -20.505 1.00 90.31 88 LEU A CA 1
ATOM 713 C C . LEU A 1 88 ? 4.147 1.858 -21.609 1.00 90.31 88 LEU A C 1
ATOM 715 O O . LEU A 1 88 ? 3.676 0.736 -21.406 1.00 90.31 88 LEU A O 1
ATOM 719 N N . SER A 1 89 ? 3.995 2.513 -22.761 1.00 89.31 89 SER A N 1
ATOM 720 C CA . SER A 1 89 ? 3.325 1.926 -23.921 1.00 89.31 89 SER A CA 1
ATOM 721 C C . SER A 1 89 ? 4.066 0.686 -24.417 1.00 89.31 89 SER A C 1
ATOM 723 O O . SER A 1 89 ? 3.442 -0.338 -24.695 1.00 89.31 89 SER A O 1
ATOM 725 N N . ASP A 1 90 ? 5.394 0.738 -24.446 1.00 91.62 90 ASP A N 1
ATOM 726 C CA . ASP A 1 90 ? 6.234 -0.380 -24.854 1.00 91.62 90 ASP A CA 1
ATOM 727 C C . ASP A 1 90 ? 6.108 -1.569 -23.891 1.00 91.62 90 ASP A C 1
ATOM 729 O O . ASP A 1 90 ? 5.702 -2.656 -24.294 1.00 91.62 90 ASP A O 1
ATOM 733 N N . ILE A 1 91 ? 6.315 -1.374 -22.584 1.00 91.75 91 ILE A N 1
ATOM 734 C CA . ILE A 1 91 ? 6.241 -2.499 -21.635 1.00 91.75 91 ILE A CA 1
ATOM 735 C C . ILE A 1 91 ? 4.822 -3.071 -21.487 1.00 91.75 91 ILE A C 1
ATOM 737 O O . ILE A 1 91 ? 4.667 -4.232 -21.112 1.00 91.75 91 ILE A O 1
ATOM 741 N N . THR A 1 92 ? 3.784 -2.279 -21.778 1.00 89.50 92 THR A N 1
ATOM 742 C CA . THR A 1 92 ? 2.379 -2.682 -21.593 1.00 89.50 92 THR A CA 1
ATOM 743 C C . THR A 1 92 ? 1.746 -3.252 -22.866 1.00 89.50 92 THR A C 1
ATOM 745 O O . THR A 1 92 ? 0.941 -4.186 -22.800 1.00 89.50 92 THR A O 1
ATOM 748 N N . TYR A 1 93 ? 2.090 -2.714 -24.037 1.00 89.00 93 TYR A N 1
ATOM 749 C CA . TYR A 1 93 ? 1.485 -3.079 -25.324 1.00 89.00 93 TYR A CA 1
ATOM 750 C C . TYR A 1 93 ? 2.487 -3.661 -26.332 1.00 89.00 93 TYR A C 1
ATOM 752 O O . TYR A 1 93 ? 2.063 -4.257 -27.325 1.00 89.00 93 TYR A O 1
ATOM 760 N N . GLY A 1 94 ? 3.792 -3.548 -26.071 1.00 86.75 94 GLY A N 1
ATOM 761 C CA . GLY A 1 94 ? 4.872 -3.935 -26.984 1.00 86.75 94 GLY A CA 1
ATOM 762 C C . GLY A 1 94 ? 5.034 -2.988 -28.166 1.00 86.75 94 GLY A C 1
ATOM 763 O O . GLY A 1 94 ? 5.491 -3.423 -29.219 1.00 86.75 94 GLY A O 1
ATOM 764 N N . ASP A 1 95 ? 4.542 -1.755 -28.040 1.00 84.00 95 ASP A N 1
ATOM 765 C CA . ASP A 1 95 ? 4.557 -0.773 -29.115 1.00 84.00 95 ASP A CA 1
ATOM 766 C C . ASP A 1 95 ? 4.658 0.651 -28.531 1.00 84.00 95 ASP A C 1
ATOM 768 O O . ASP A 1 95 ? 3.686 1.140 -27.938 1.00 84.00 95 ASP A O 1
ATOM 772 N N . PRO A 1 96 ? 5.814 1.327 -28.669 1.00 80.00 96 PRO A N 1
ATOM 773 C CA . PRO A 1 96 ? 6.036 2.672 -28.144 1.00 80.00 96 PRO A CA 1
ATOM 774 C C . PRO A 1 96 ? 5.293 3.764 -28.923 1.00 80.00 96 PRO A C 1
ATOM 776 O O . PRO A 1 96 ? 5.242 4.896 -28.449 1.00 80.00 96 PRO A O 1
ATOM 779 N N . GLU A 1 97 ? 4.727 3.474 -30.100 1.00 80.31 97 GLU A N 1
ATOM 780 C CA . GLU A 1 97 ? 3.959 4.452 -30.887 1.00 80.31 97 GLU A CA 1
ATOM 781 C C . GLU A 1 97 ? 2.472 4.465 -30.514 1.00 80.31 97 GLU A C 1
ATOM 783 O O . GLU A 1 97 ? 1.763 5.435 -30.773 1.00 80.31 97 GLU A O 1
ATOM 788 N N . LYS A 1 98 ? 1.988 3.429 -29.818 1.00 72.50 98 LYS A N 1
ATOM 789 C CA . LYS A 1 98 ? 0.592 3.322 -29.357 1.00 72.50 98 LYS A CA 1
ATOM 790 C C . LYS A 1 98 ? 0.307 4.062 -28.046 1.00 72.50 98 LYS A C 1
ATOM 792 O O . LYS A 1 98 ? -0.578 3.651 -27.288 1.00 72.50 98 LYS A O 1
ATOM 797 N N . VAL A 1 99 ? 1.001 5.172 -27.795 1.00 72.69 99 VAL A N 1
ATOM 798 C CA . VAL A 1 99 ? 0.752 6.033 -26.632 1.00 72.69 99 VAL A CA 1
ATOM 799 C C . VAL A 1 99 ? -0.665 6.599 -26.723 1.00 72.69 99 VAL A C 1
ATOM 801 O O . VAL A 1 99 ? -0.931 7.541 -27.461 1.00 72.69 99 VAL A O 1
ATOM 804 N N . ASN A 1 100 ? -1.590 6.028 -25.955 1.00 65.25 100 ASN A N 1
ATOM 805 C CA . ASN A 1 100 ? -2.952 6.536 -25.829 1.00 65.25 100 ASN A CA 1
ATOM 806 C C . ASN A 1 100 ? -3.125 7.240 -24.486 1.00 65.25 100 ASN A C 1
ATOM 808 O O . ASN A 1 100 ? -2.770 6.700 -23.435 1.00 65.25 100 ASN A O 1
ATOM 812 N N . ILE A 1 101 ? -3.735 8.425 -24.520 1.00 61.22 101 ILE A N 1
ATOM 813 C CA . ILE A 1 101 ? -4.140 9.158 -23.319 1.00 61.22 101 ILE A CA 1
ATOM 814 C C . ILE A 1 101 ? -5.090 8.265 -22.514 1.00 61.22 101 ILE A C 1
ATOM 816 O O . ILE A 1 101 ? -6.146 7.887 -23.010 1.00 61.22 101 ILE A O 1
ATOM 820 N N . GLY A 1 102 ? -4.701 7.906 -21.290 1.00 61.88 102 GLY A N 1
ATOM 821 C CA . GLY A 1 102 ? -5.527 7.127 -20.361 1.00 61.88 102 GLY A CA 1
ATOM 822 C C . GLY A 1 102 ? -5.476 5.604 -20.515 1.00 61.88 102 GLY A C 1
ATOM 823 O O . GLY A 1 102 ? -6.180 4.928 -19.778 1.00 61.88 102 GLY A O 1
ATOM 824 N N . MET A 1 103 ? -4.656 5.047 -21.422 1.00 63.22 103 MET A N 1
ATOM 825 C CA . MET A 1 103 ? -4.465 3.585 -21.551 1.00 63.22 103 MET A CA 1
ATOM 826 C C . MET A 1 103 ? -5.783 2.783 -21.658 1.00 63.22 103 MET A C 1
ATOM 828 O O . MET A 1 103 ? -5.873 1.652 -21.197 1.00 63.22 103 MET A O 1
ATOM 832 N N . TRP A 1 104 ? -6.813 3.344 -22.304 1.00 66.06 104 TRP A N 1
ATOM 833 C CA . TRP A 1 104 ? -8.158 2.745 -22.412 1.00 66.06 104 TRP A CA 1
ATOM 834 C C . TRP A 1 104 ? -8.212 1.388 -23.130 1.00 66.06 104 TRP A C 1
ATOM 836 O O . TRP A 1 104 ? -9.237 0.711 -23.117 1.00 66.06 104 TRP A O 1
ATOM 846 N N . ARG A 1 105 ? -7.124 0.985 -23.793 1.00 74.00 105 ARG A N 1
ATOM 847 C CA .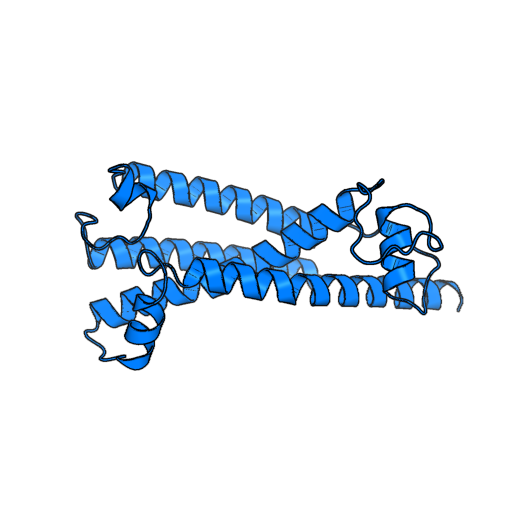 ARG A 1 105 ? -7.014 -0.333 -24.419 1.00 74.00 105 ARG A CA 1
ATOM 848 C C . ARG A 1 105 ? -6.541 -1.346 -23.390 1.00 74.00 105 ARG A C 1
ATOM 850 O O . ARG A 1 105 ? -5.594 -1.078 -22.653 1.00 74.00 105 ARG A O 1
ATOM 857 N N . LEU A 1 106 ? -7.137 -2.536 -23.410 1.00 82.31 106 LEU A N 1
ATOM 858 C CA . LEU A 1 106 ? -6.682 -3.636 -22.565 1.00 82.31 106 LEU A CA 1
ATOM 859 C C . LEU A 1 106 ? -5.193 -3.917 -22.828 1.00 82.31 106 LEU A C 1
ATOM 861 O O . LEU A 1 106 ? -4.793 -4.030 -23.993 1.00 82.31 106 LEU A O 1
ATOM 865 N N . PRO A 1 107 ? -4.364 -3.988 -21.774 1.00 85.75 107 PRO A N 1
ATOM 866 C CA . PRO A 1 107 ? -2.936 -4.210 -21.912 1.00 85.75 107 PRO A CA 1
ATOM 867 C C . PRO A 1 107 ? -2.673 -5.581 -22.533 1.00 85.75 107 PRO A C 1
ATOM 869 O O . PRO A 1 107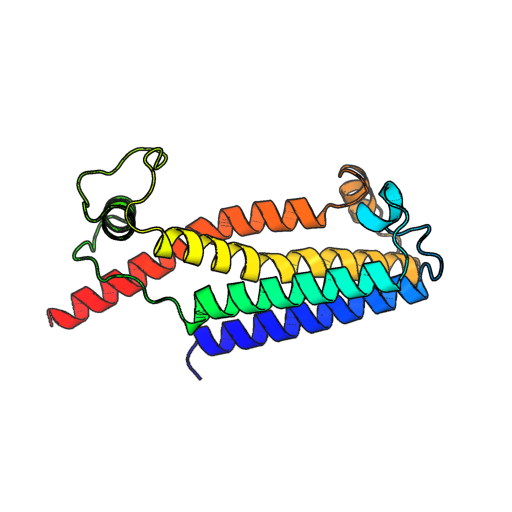 ? -3.300 -6.580 -22.178 1.00 85.75 107 PRO A O 1
ATOM 872 N N . LYS A 1 108 ? -1.717 -5.631 -23.466 1.00 87.88 108 LYS A N 1
ATOM 873 C CA . LYS A 1 108 ? -1.247 -6.899 -24.038 1.00 87.88 108 LYS A CA 1
ATOM 874 C C . LYS A 1 108 ? -0.460 -7.681 -22.988 1.00 87.88 108 LYS A C 1
ATOM 876 O O . LYS A 1 108 ? -0.603 -8.895 -22.872 1.00 87.88 108 LYS A O 1
ATOM 881 N N . TYR A 1 109 ? 0.340 -6.962 -22.202 1.00 90.44 109 TYR A N 1
ATOM 882 C CA . TYR A 1 109 ? 1.117 -7.490 -21.093 1.00 90.44 109 TYR A CA 1
ATOM 883 C C . TYR A 1 109 ? 0.579 -6.915 -19.785 1.00 90.44 109 TYR A C 1
ATOM 885 O O . TYR A 1 109 ? 0.771 -5.744 -19.467 1.00 90.44 109 TYR A O 1
ATOM 893 N N . TRP A 1 110 ? -0.109 -7.756 -19.014 1.00 91.06 110 TRP A N 1
ATOM 894 C CA . TRP A 1 110 ? -0.691 -7.367 -17.726 1.00 91.06 110 TRP A CA 1
ATOM 895 C C . TRP A 1 110 ? 0.331 -7.292 -16.591 1.00 91.06 110 TRP A C 1
ATOM 897 O O . TRP A 1 110 ? 0.069 -6.647 -15.578 1.00 91.06 110 TRP A O 1
ATOM 907 N N . SER A 1 111 ? 1.494 -7.935 -16.733 1.00 93.94 111 SER A N 1
ATOM 908 C CA . SER A 1 111 ? 2.472 -8.032 -15.647 1.00 93.94 111 SER A CA 1
ATOM 909 C C . SER A 1 111 ? 2.952 -6.678 -15.105 1.00 93.94 111 SER A C 1
ATOM 911 O O . SER A 1 111 ? 3.015 -6.573 -13.880 1.00 93.94 111 SER A O 1
ATOM 913 N N . PRO A 1 112 ? 3.212 -5.621 -15.910 1.00 93.25 112 PRO A N 1
ATOM 914 C CA . PRO A 1 112 ? 3.603 -4.319 -15.368 1.00 93.25 112 PRO A CA 1
ATOM 915 C C . PRO A 1 112 ? 2.469 -3.652 -14.591 1.00 93.25 112 PRO A C 1
ATOM 917 O O . PRO A 1 112 ? 2.707 -3.075 -13.536 1.00 93.25 112 PRO A O 1
ATOM 920 N N . GLN A 1 113 ? 1.226 -3.787 -15.062 1.00 92.25 113 GLN A N 1
ATOM 921 C CA . GLN A 1 113 ? 0.049 -3.217 -14.400 1.00 92.25 113 GLN A CA 1
ATOM 922 C C . GLN A 1 113 ? -0.204 -3.888 -13.048 1.00 92.25 113 GLN A C 1
ATOM 924 O O . GLN A 1 113 ? -0.383 -3.215 -12.034 1.00 92.25 113 GLN A O 1
ATOM 929 N N . VAL A 1 114 ? -0.132 -5.223 -13.012 1.00 95.12 114 VAL A N 1
ATOM 930 C CA . VAL A 1 114 ? -0.250 -5.995 -11.769 1.00 95.12 114 VAL A CA 1
ATOM 931 C C . VAL A 1 114 ? 0.902 -5.663 -10.821 1.00 95.12 114 VAL A C 1
ATOM 933 O O . VAL A 1 114 ? 0.669 -5.457 -9.636 1.00 95.12 114 VAL A O 1
ATOM 936 N N . ALA A 1 115 ? 2.138 -5.550 -11.315 1.00 96.50 115 ALA A N 1
ATOM 937 C CA . ALA A 1 115 ? 3.288 -5.211 -10.479 1.00 96.50 115 ALA A CA 1
ATOM 938 C C . ALA A 1 115 ? 3.188 -3.802 -9.888 1.00 96.50 115 ALA A C 1
ATOM 940 O O . ALA A 1 115 ? 3.480 -3.624 -8.704 1.00 96.50 115 ALA A O 1
ATOM 941 N N . CYS A 1 116 ? 2.732 -2.833 -10.682 1.00 96.25 116 CYS A N 1
ATOM 942 C CA . CYS A 1 116 ? 2.488 -1.466 -10.243 1.00 96.25 116 CYS A CA 1
ATOM 943 C C . CYS A 1 116 ? 1.406 -1.415 -9.161 1.00 96.25 116 CYS A C 1
ATOM 945 O O . CYS A 1 116 ? 1.623 -0.826 -8.103 1.00 96.25 116 CYS A O 1
ATOM 947 N N . LEU A 1 117 ? 0.272 -2.090 -9.384 1.00 96.25 117 LEU A N 1
ATOM 948 C CA . LEU A 1 117 ? -0.801 -2.195 -8.396 1.00 96.25 117 LEU A CA 1
ATOM 949 C C . LEU A 1 117 ? -0.301 -2.858 -7.106 1.00 96.25 117 LEU A C 1
ATOM 951 O O . LEU A 1 117 ? -0.509 -2.333 -6.013 1.00 96.25 117 LEU A O 1
ATOM 955 N N . CYS A 1 118 ? 0.400 -3.988 -7.225 1.00 97.81 118 CYS A N 1
ATOM 956 C CA . CYS A 1 118 ? 0.977 -4.695 -6.089 1.00 97.81 118 CYS A CA 1
ATOM 957 C C . CYS A 1 118 ? 1.950 -3.813 -5.305 1.00 97.81 118 CYS A C 1
ATOM 959 O O . CYS A 1 118 ? 1.872 -3.779 -4.080 1.00 97.81 118 CYS A O 1
ATOM 961 N N . PHE A 1 119 ? 2.840 -3.082 -5.980 1.00 98.00 119 PHE A N 1
ATOM 962 C CA . PHE A 1 119 ? 3.758 -2.133 -5.348 1.00 98.00 119 PHE A CA 1
ATOM 963 C C . PHE A 1 119 ? 3.001 -1.028 -4.608 1.00 98.00 119 PHE A C 1
ATOM 965 O O . PHE A 1 119 ? 3.238 -0.812 -3.420 1.00 98.00 119 PHE A O 1
ATOM 972 N N . ALA A 1 120 ? 2.072 -0.362 -5.291 1.00 97.81 120 ALA A N 1
ATOM 973 C CA . ALA A 1 120 ? 1.330 0.768 -4.755 1.00 97.81 120 ALA A CA 1
ATOM 974 C C . ALA A 1 120 ? 0.540 0.379 -3.499 1.00 97.81 120 ALA A C 1
ATOM 976 O O . ALA A 1 120 ? 0.692 1.002 -2.450 1.00 97.81 120 ALA A O 1
ATOM 977 N N . VAL A 1 121 ? -0.235 -0.705 -3.576 1.00 97.12 121 VAL A N 1
ATOM 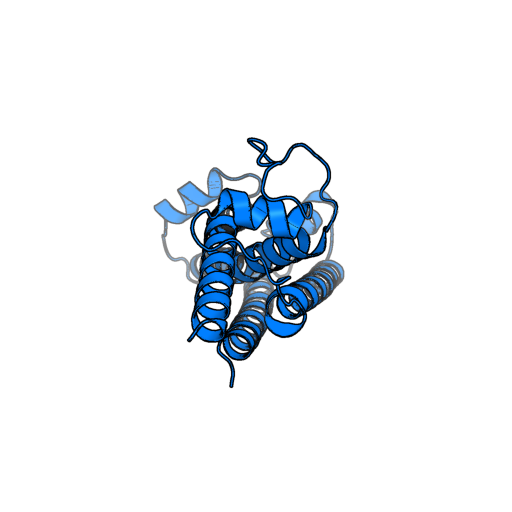978 C CA . VAL A 1 121 ? -1.042 -1.188 -2.449 1.00 97.12 121 VAL A CA 1
ATOM 979 C C . VAL A 1 121 ? -0.151 -1.688 -1.312 1.00 97.12 121 VAL A C 1
ATOM 981 O O . VAL A 1 121 ? -0.343 -1.283 -0.168 1.00 97.12 121 VAL A O 1
ATOM 984 N N . SER A 1 122 ? 0.862 -2.517 -1.596 1.00 97.50 122 SER A N 1
ATOM 985 C CA . SER A 1 122 ? 1.723 -3.058 -0.529 1.00 97.50 122 SER A CA 1
ATOM 986 C C . SER A 1 122 ? 2.550 -1.984 0.189 1.00 97.50 122 SER A C 1
ATOM 988 O O . SER A 1 122 ? 2.862 -2.138 1.369 1.00 97.50 122 SER A O 1
ATOM 990 N N . THR A 1 123 ? 2.854 -0.867 -0.473 1.00 97.69 123 THR A N 1
ATOM 991 C CA . THR A 1 123 ? 3.532 0.275 0.159 1.00 97.69 123 THR A CA 1
ATOM 992 C C . THR A 1 123 ? 2.567 1.154 0.958 1.00 97.69 123 THR A C 1
ATOM 994 O O . THR A 1 123 ? 2.933 1.651 2.019 1.00 97.69 123 THR A O 1
ATOM 997 N N . ALA A 1 124 ? 1.336 1.349 0.474 1.00 97.69 124 ALA A N 1
ATOM 998 C CA . ALA A 1 124 ? 0.349 2.225 1.109 1.00 97.69 124 ALA A CA 1
ATOM 999 C C . ALA A 1 124 ? -0.277 1.616 2.376 1.00 97.69 124 ALA A C 1
ATOM 1001 O O . ALA A 1 124 ? -0.488 2.315 3.366 1.00 97.69 124 ALA A O 1
ATOM 1002 N N . MET A 1 125 ? -0.560 0.311 2.360 1.00 96.50 125 MET A N 1
ATOM 1003 C CA . MET A 1 125 ? -1.318 -0.374 3.417 1.00 96.50 125 MET A CA 1
ATOM 1004 C C . MET A 1 125 ? -0.714 -0.259 4.833 1.00 96.50 125 MET A C 1
ATOM 1006 O O . MET A 1 125 ? -1.484 -0.026 5.764 1.00 96.50 125 MET A O 1
ATOM 1010 N N . PRO A 1 126 ? 0.614 -0.369 5.056 1.00 97.31 126 PRO A N 1
ATOM 1011 C CA . PRO A 1 126 ? 1.193 -0.148 6.383 1.00 97.31 126 PRO A CA 1
ATOM 1012 C C . PRO A 1 126 ? 0.948 1.271 6.903 1.00 97.31 126 PRO A C 1
ATOM 1014 O O . PRO A 1 126 ? 0.645 1.448 8.077 1.00 97.31 126 PRO A O 1
ATOM 1017 N N . ILE A 1 127 ? 1.033 2.279 6.033 1.00 96.62 127 ILE A N 1
ATOM 1018 C CA . ILE A 1 127 ? 0.823 3.682 6.412 1.00 96.62 127 ILE A CA 1
ATOM 1019 C C . ILE A 1 127 ? -0.643 3.909 6.784 1.00 96.62 127 ILE A C 1
ATOM 1021 O O . ILE A 1 127 ? -0.932 4.519 7.808 1.00 96.62 127 ILE A O 1
ATOM 1025 N N . ALA A 1 128 ? -1.569 3.373 5.989 1.00 95.69 128 ALA A N 1
ATOM 1026 C CA . ALA A 1 128 ? -2.995 3.450 6.282 1.00 95.69 128 ALA A CA 1
ATOM 1027 C C . ALA A 1 128 ? -3.349 2.765 7.610 1.00 95.69 128 ALA A C 1
ATOM 1029 O O . ALA A 1 128 ? -4.035 3.347 8.442 1.00 95.69 128 ALA A O 1
ATOM 1030 N N . ARG A 1 129 ? -2.822 1.560 7.857 1.00 95.44 129 ARG A N 1
ATOM 1031 C CA . ARG A 1 129 ? -3.088 0.832 9.105 1.00 95.44 129 ARG A CA 1
ATOM 1032 C C . ARG A 1 129 ? -2.474 1.502 10.335 1.00 95.44 129 ARG A C 1
ATOM 1034 O O . ARG A 1 129 ? -3.044 1.426 11.417 1.00 95.44 129 ARG A O 1
ATOM 1041 N N . LEU A 1 130 ? -1.350 2.200 10.179 1.00 96.62 130 LEU A N 1
ATOM 1042 C CA . LEU A 1 130 ? -0.755 2.986 11.260 1.00 96.62 130 LEU A CA 1
ATOM 1043 C C . LEU A 1 130 ? -1.715 4.068 11.789 1.00 96.62 130 LEU A C 1
ATOM 1045 O O . LEU A 1 130 ? -1.708 4.344 12.985 1.00 96.62 130 LEU A O 1
ATOM 1049 N N . VAL A 1 131 ? -2.565 4.641 10.932 1.00 94.94 131 VAL A N 1
ATOM 1050 C CA . VAL A 1 131 ? -3.576 5.636 11.334 1.00 94.94 131 VAL A CA 1
ATOM 1051 C C . VAL A 1 131 ? -4.592 5.025 12.300 1.00 94.94 131 VAL A C 1
ATOM 1053 O O . VAL A 1 131 ? -4.883 5.638 13.321 1.00 94.94 131 VAL A O 1
ATOM 1056 N N . ILE A 1 132 ? -5.048 3.797 12.034 1.00 93.62 132 ILE A N 1
ATOM 1057 C CA . ILE A 1 132 ? -5.978 3.067 12.913 1.00 93.62 132 ILE A CA 1
ATOM 1058 C C . ILE A 1 132 ? -5.317 2.701 14.245 1.00 93.62 132 ILE A C 1
ATOM 1060 O O . ILE A 1 132 ? -5.906 2.864 15.309 1.00 93.62 132 ILE A O 1
ATOM 1064 N N . VAL A 1 133 ? -4.049 2.281 14.217 1.00 96.44 133 VAL A N 1
ATOM 1065 C CA . VAL A 1 133 ? -3.289 2.027 15.452 1.00 96.44 133 VAL A CA 1
ATOM 1066 C C . VAL A 1 133 ? -3.192 3.296 16.310 1.00 96.44 133 VAL A C 1
ATOM 1068 O O . VAL A 1 133 ? -3.336 3.221 17.530 1.00 96.44 133 VAL A O 1
ATOM 1071 N N . PHE A 1 134 ? -2.978 4.465 15.695 1.00 95.38 134 PHE A N 1
ATOM 1072 C CA . PHE A 1 134 ? -2.978 5.739 16.418 1.00 95.38 134 PHE A CA 1
ATOM 1073 C C . PHE A 1 134 ? -4.358 6.134 16.936 1.00 95.38 134 PHE A C 1
ATOM 1075 O O . PHE A 1 134 ? -4.449 6.625 18.058 1.00 95.38 134 PHE A O 1
ATOM 1082 N N . GLU A 1 135 ? -5.414 5.894 16.161 1.00 93.75 135 GLU A N 1
ATOM 1083 C CA . GLU A 1 135 ? -6.794 6.115 16.593 1.00 93.75 135 GLU A CA 1
ATOM 1084 C C . GLU A 1 135 ? -7.095 5.341 17.878 1.00 93.75 135 GLU A C 1
ATOM 1086 O O . GLU A 1 135 ? -7.439 5.947 18.896 1.00 93.75 135 GLU A O 1
ATOM 1091 N N . TRP A 1 136 ? -6.845 4.029 17.881 1.00 95.06 136 TRP A N 1
ATOM 1092 C CA . TRP A 1 136 ? -7.024 3.207 19.074 1.00 95.06 136 TRP A CA 1
ATOM 1093 C C . TRP A 1 136 ? -6.152 3.660 20.240 1.00 95.06 136 TRP A C 1
ATOM 1095 O O . TRP A 1 136 ? -6.608 3.701 21.383 1.00 95.06 136 TRP A O 1
ATOM 1105 N N . TYR A 1 137 ? -4.898 4.023 19.969 1.00 95.75 137 TYR A N 1
ATOM 1106 C CA . TYR A 1 137 ? -3.998 4.525 20.999 1.00 95.75 137 TYR A CA 1
ATOM 1107 C C . TYR A 1 137 ? -4.531 5.806 21.658 1.00 95.75 137 TYR A C 1
ATOM 1109 O O . TYR A 1 137 ? -4.504 5.911 22.886 1.00 95.75 137 TYR A O 1
ATOM 1117 N N . PHE A 1 138 ? -5.041 6.763 20.876 1.00 95.25 138 PHE A N 1
ATOM 1118 C CA . PHE A 1 138 ? -5.621 7.998 21.407 1.00 95.25 138 PHE A CA 1
ATOM 1119 C C . PHE A 1 138 ? -6.885 7.738 22.219 1.00 95.25 138 PHE A C 1
ATOM 1121 O O . PHE A 1 138 ? -7.007 8.295 23.311 1.00 95.25 138 PHE A O 1
ATOM 1128 N N . ILE A 1 139 ? -7.764 6.851 21.741 1.00 92.69 139 ILE A N 1
ATOM 1129 C CA . ILE A 1 139 ? -8.970 6.433 22.469 1.00 92.69 139 ILE A CA 1
ATOM 1130 C C . ILE A 1 139 ? -8.583 5.825 23.824 1.00 92.69 139 ILE A C 1
ATOM 1132 O O . ILE A 1 139 ? -9.040 6.288 24.867 1.00 92.69 139 ILE A O 1
ATOM 1136 N N . LEU A 1 140 ? -7.673 4.847 23.833 1.00 95.12 140 LEU A N 1
ATOM 1137 C CA . LEU A 1 140 ? -7.251 4.140 25.048 1.00 95.12 140 LEU A CA 1
ATOM 1138 C C . LEU A 1 140 ? -6.521 5.028 26.060 1.00 95.12 140 LEU A C 1
ATOM 1140 O O . LEU A 1 140 ? -6.542 4.751 27.259 1.00 95.12 140 LEU A O 1
ATOM 1144 N N . LYS A 1 141 ? -5.831 6.072 25.594 1.00 95.62 141 LYS A N 1
ATOM 1145 C CA . LYS A 1 141 ? -5.129 7.027 26.461 1.00 95.62 141 LYS A CA 1
ATOM 1146 C C . LYS A 1 141 ? -5.967 8.244 26.838 1.00 95.62 141 LYS A C 1
ATOM 1148 O O . LYS A 1 141 ? -5.471 9.065 27.604 1.00 95.62 141 LYS A O 1
ATOM 1153 N N . GLY A 1 142 ? -7.194 8.360 26.329 1.00 92.50 142 GLY A N 1
ATOM 1154 C CA . GLY A 1 142 ? -8.032 9.539 26.536 1.00 92.50 142 GLY A CA 1
ATOM 1155 C C . GLY A 1 142 ? -7.364 10.825 26.041 1.00 92.50 142 GLY A C 1
ATOM 1156 O O . GLY A 1 142 ? -7.526 11.876 26.652 1.00 92.50 142 GLY A O 1
ATOM 1157 N N . ILE A 1 143 ? -6.550 10.740 24.984 1.00 94.19 143 ILE A N 1
ATOM 1158 C CA . ILE A 1 143 ? -5.848 11.902 24.431 1.00 94.19 143 ILE A CA 1
ATOM 1159 C C . ILE A 1 143 ? -6.838 12.706 23.591 1.00 94.19 143 ILE A C 1
ATOM 1161 O O . ILE A 1 143 ? -7.362 12.221 22.587 1.00 94.19 143 ILE A O 1
ATOM 1165 N N . GLU A 1 144 ? -7.053 13.962 23.973 1.00 89.81 144 GLU A N 1
ATOM 1166 C CA . GLU A 1 144 ? -7.910 14.888 23.236 1.00 89.81 144 GLU A CA 1
ATOM 1167 C C . GLU A 1 144 ? -7.237 15.336 21.929 1.00 89.81 144 GLU A C 1
ATOM 1169 O O . GLU A 1 144 ? -6.517 16.331 21.864 1.00 89.81 144 GLU A O 1
ATOM 1174 N N . ALA A 1 145 ? -7.484 14.586 20.857 1.00 90.50 145 ALA A N 1
ATOM 1175 C CA . ALA A 1 145 ? -7.039 14.902 19.502 1.00 90.50 145 ALA A CA 1
ATOM 1176 C C . ALA A 1 145 ? -8.223 15.393 18.651 1.00 90.50 145 ALA A C 1
ATOM 1178 O O . ALA A 1 145 ? -8.595 14.773 17.655 1.00 90.50 145 ALA A O 1
ATOM 1179 N N . SER A 1 146 ? -8.849 16.503 19.055 1.00 91.06 146 SER A N 1
ATOM 1180 C CA . SER A 1 146 ? -10.108 16.997 18.466 1.00 91.06 146 SER A CA 1
ATOM 1181 C C . SER A 1 146 ? -10.050 17.170 16.945 1.00 91.06 146 SER A C 1
ATOM 1183 O O . SER A 1 146 ? -10.982 16.771 16.248 1.00 91.06 146 SER A O 1
ATOM 1185 N N . LEU A 1 147 ? -8.939 17.690 16.411 1.00 92.00 147 LEU A N 1
ATOM 1186 C CA . LEU A 1 147 ? -8.727 17.808 14.966 1.00 92.00 147 LEU A CA 1
ATOM 1187 C C . LEU A 1 147 ? -8.689 16.438 14.275 1.00 92.00 147 LEU A C 1
ATOM 1189 O O . LEU A 1 147 ? -9.327 16.263 13.242 1.00 92.00 147 LEU A O 1
ATOM 1193 N N . PHE A 1 148 ? -7.970 15.469 14.847 1.00 91.62 148 PHE A N 1
ATOM 1194 C CA . PHE A 1 148 ? -7.859 14.118 14.294 1.00 91.62 148 PHE A CA 1
ATOM 1195 C C . PHE A 1 148 ? -9.234 13.449 14.213 1.00 91.62 148 PHE A C 1
ATOM 1197 O O . PHE A 1 148 ? -9.661 13.060 13.128 1.00 91.62 148 PHE A O 1
ATOM 1204 N N . PHE A 1 149 ? -9.966 13.406 15.328 1.00 91.75 149 PHE A N 1
ATOM 1205 C CA . PHE A 1 149 ? -11.290 12.784 15.370 1.00 91.75 149 PHE A CA 1
ATOM 1206 C C . PHE A 1 149 ? -12.323 13.528 14.515 1.00 91.75 149 PHE A C 1
ATOM 1208 O O . PHE A 1 149 ? -13.176 12.888 13.906 1.00 91.75 149 PHE A O 1
ATOM 1215 N N . SER A 1 150 ? -12.218 14.857 14.388 1.00 92.69 150 SER A N 1
ATOM 1216 C CA . SER A 1 150 ? -13.075 15.629 13.474 1.00 92.69 150 SER A CA 1
ATOM 1217 C C . SER A 1 150 ? -12.849 15.234 12.018 1.00 92.69 150 SER A C 1
ATOM 1219 O O . SER A 1 150 ? -13.807 15.122 11.261 1.00 92.69 150 SER A O 1
ATOM 1221 N N . ILE A 1 151 ? -11.594 14.999 11.622 1.00 92.00 151 ILE A N 1
ATOM 1222 C CA . ILE A 1 151 ? -11.269 14.530 10.271 1.00 92.00 151 ILE A CA 1
ATOM 1223 C C . ILE A 1 151 ? -11.796 13.105 10.074 1.00 92.00 151 ILE A C 1
ATOM 1225 O O . ILE A 1 151 ? -12.470 12.852 9.080 1.00 92.00 151 ILE A O 1
ATOM 1229 N N . VAL A 1 152 ? -11.536 12.194 11.019 1.00 90.00 152 VAL A N 1
ATOM 1230 C CA . VAL A 1 152 ? -12.008 10.796 10.974 1.00 90.00 152 VAL A CA 1
ATOM 1231 C C . VAL A 1 152 ? -13.530 10.725 10.813 1.00 90.00 152 VAL A C 1
ATOM 1233 O O . VAL A 1 152 ? -14.022 9.982 9.965 1.00 90.00 152 VAL A O 1
ATOM 1236 N N . ALA A 1 153 ? -14.275 11.546 11.557 1.00 89.31 153 ALA A N 1
ATOM 1237 C CA . ALA A 1 153 ? -15.737 11.553 11.562 1.00 89.31 153 ALA A CA 1
ATOM 1238 C C . ALA A 1 153 ? -16.383 11.930 10.214 1.00 89.31 153 ALA A C 1
ATOM 1240 O O . ALA A 1 153 ? -17.545 11.600 9.985 1.00 89.31 153 ALA A O 1
ATOM 1241 N N . VAL A 1 154 ? -15.655 12.597 9.309 1.00 92.94 154 VAL A N 1
ATOM 1242 C CA . VAL A 1 154 ? -16.148 12.920 7.956 1.00 92.94 154 VAL A CA 1
ATOM 1243 C C . VAL A 1 154 ? -16.187 11.676 7.060 1.00 92.94 154 VAL A C 1
ATOM 1245 O O . VAL A 1 154 ? -16.939 11.634 6.084 1.00 92.94 154 VAL A O 1
ATOM 1248 N N . PHE A 1 155 ? -15.395 10.648 7.372 1.00 89.81 155 PHE A N 1
ATOM 1249 C CA . PHE A 1 155 ? -15.301 9.450 6.549 1.00 89.81 155 PHE A CA 1
ATOM 1250 C C . PHE A 1 155 ? -16.361 8.408 6.937 1.00 89.81 155 PHE A C 1
ATOM 1252 O O . PHE A 1 155 ? -16.633 8.203 8.124 1.00 89.81 155 PHE A O 1
ATOM 1259 N N . PRO A 1 156 ? -16.950 7.696 5.956 1.00 86.56 156 PRO A N 1
ATOM 1260 C CA . PRO A 1 156 ? -17.932 6.651 6.225 1.00 86.56 156 PRO A CA 1
ATOM 1261 C C . PRO A 1 156 ? -17.413 5.623 7.234 1.00 86.56 156 PRO A C 1
ATOM 1263 O O . PRO A 1 156 ? -16.331 5.065 7.058 1.00 86.56 156 PRO A O 1
ATOM 1266 N N . MET A 1 157 ? -18.202 5.367 8.283 1.00 84.31 157 MET A N 1
ATOM 1267 C CA . MET A 1 157 ? -17.867 4.425 9.364 1.00 84.31 157 MET A CA 1
ATOM 1268 C C . MET A 1 157 ? -16.552 4.752 10.104 1.00 84.31 157 MET A C 1
ATOM 1270 O O . MET A 1 157 ? -15.984 3.866 10.732 1.00 84.31 157 MET A O 1
ATOM 1274 N N . GLY A 1 158 ? -16.048 5.991 10.015 1.00 84.94 158 GLY A N 1
ATOM 1275 C CA . GLY A 1 158 ? -14.750 6.384 10.583 1.00 84.94 158 GLY A CA 1
ATOM 1276 C C . GLY A 1 158 ? -13.542 5.828 9.819 1.00 84.94 158 GLY A C 1
ATOM 1277 O O . GLY A 1 158 ? -12.408 5.948 10.265 1.00 84.94 158 GLY A O 1
ATOM 1278 N N . ARG A 1 159 ? -13.741 5.221 8.642 1.00 89.56 159 ARG A N 1
ATOM 1279 C CA . ARG A 1 159 ? -12.695 4.478 7.918 1.00 89.56 159 ARG A CA 1
ATOM 1280 C C . ARG A 1 159 ? -11.850 5.359 7.007 1.00 89.56 159 ARG A C 1
ATOM 1282 O O . ARG A 1 159 ? -11.814 5.181 5.787 1.00 89.56 159 ARG A O 1
ATOM 1289 N N . ILE A 1 160 ? -11.163 6.329 7.609 1.00 92.38 160 ILE A N 1
ATOM 1290 C CA . ILE A 1 160 ? -10.221 7.217 6.911 1.00 92.38 160 ILE A CA 1
ATOM 1291 C C . ILE A 1 160 ? -9.049 6.447 6.279 1.00 92.38 160 ILE A C 1
ATOM 1293 O O . ILE A 1 160 ? -8.524 6.841 5.236 1.00 92.38 160 ILE A O 1
ATOM 1297 N N . ASP A 1 161 ? -8.664 5.320 6.876 1.00 91.56 161 ASP A N 1
ATOM 1298 C CA . ASP A 1 161 ? -7.569 4.462 6.433 1.00 91.56 161 ASP A CA 1
ATOM 1299 C C . ASP A 1 161 ? -7.755 3.964 4.996 1.00 91.56 161 ASP A C 1
ATOM 1301 O O . ASP A 1 161 ? -6.793 3.961 4.227 1.00 91.56 161 ASP A O 1
ATOM 1305 N N . PHE A 1 162 ? -8.984 3.638 4.581 1.00 90.94 162 PHE A N 1
ATOM 1306 C CA . PHE A 1 162 ? -9.261 3.236 3.198 1.00 90.94 162 PHE A CA 1
ATOM 1307 C C . PHE A 1 162 ? -8.948 4.345 2.192 1.00 90.94 162 PHE A C 1
ATOM 1309 O O . PHE A 1 162 ? -8.369 4.085 1.136 1.00 90.94 162 PHE A O 1
ATOM 1316 N N . PHE A 1 163 ? -9.292 5.588 2.523 1.00 93.06 163 PHE A N 1
ATOM 1317 C CA . PHE A 1 163 ? -9.051 6.735 1.651 1.00 93.06 163 PHE A CA 1
ATOM 1318 C C . PHE A 1 163 ? -7.569 7.092 1.614 1.00 93.06 163 PHE A C 1
ATOM 1320 O O . PHE A 1 163 ? -7.025 7.336 0.539 1.00 93.06 163 PHE A O 1
ATOM 1327 N N . ILE A 1 164 ? -6.891 7.045 2.763 1.00 94.38 164 ILE A N 1
ATOM 1328 C CA . ILE A 1 164 ? -5.437 7.221 2.837 1.00 94.38 164 ILE A CA 1
ATOM 1329 C C . ILE A 1 164 ? -4.735 6.160 1.985 1.00 94.38 164 ILE A C 1
ATOM 1331 O O . ILE A 1 164 ? -3.892 6.509 1.160 1.00 94.38 164 ILE A O 1
ATOM 1335 N N . ALA A 1 165 ? -5.110 4.884 2.121 1.00 95.19 165 ALA A N 1
ATOM 1336 C CA . ALA A 1 165 ? -4.554 3.804 1.312 1.00 95.19 165 ALA A CA 1
ATOM 1337 C C . ALA A 1 165 ? -4.767 4.056 -0.187 1.00 95.19 165 ALA A C 1
ATOM 1339 O O . ALA A 1 165 ? -3.828 3.909 -0.968 1.00 95.19 165 ALA A O 1
ATOM 1340 N N . LEU A 1 166 ? -5.973 4.478 -0.583 1.00 94.75 166 LEU A N 1
ATOM 1341 C CA . LEU A 1 166 ? -6.322 4.760 -1.974 1.00 94.75 166 LEU A CA 1
ATOM 1342 C C . LEU A 1 166 ? -5.503 5.920 -2.556 1.00 94.75 166 LEU A C 1
ATOM 1344 O O . LEU A 1 166 ? -4.892 5.768 -3.615 1.00 94.75 166 LEU A O 1
ATOM 1348 N N . PHE A 1 167 ? -5.454 7.066 -1.870 1.00 95.50 167 PHE A N 1
ATOM 1349 C CA . PHE A 1 167 ? -4.717 8.240 -2.344 1.00 95.50 167 PHE A CA 1
ATOM 1350 C C . PHE A 1 167 ? -3.209 7.990 -2.385 1.00 95.50 167 PHE A C 1
ATOM 1352 O O . PHE A 1 167 ? -2.550 8.358 -3.361 1.00 95.50 167 PHE A O 1
ATOM 1359 N N . LEU A 1 168 ? -2.663 7.314 -1.369 1.00 96.75 168 LEU A N 1
ATOM 1360 C CA . LEU A 1 168 ? -1.257 6.922 -1.363 1.00 96.75 168 LEU A CA 1
ATOM 1361 C C . LEU A 1 168 ? -0.954 5.947 -2.496 1.00 96.75 168 LEU A C 1
ATOM 1363 O O . LEU A 1 168 ? 0.013 6.163 -3.221 1.00 96.75 168 LEU A O 1
ATOM 1367 N N . ALA A 1 169 ? -1.773 4.910 -2.693 1.00 96.44 169 ALA A N 1
ATOM 1368 C CA . ALA A 1 169 ? -1.580 3.955 -3.779 1.00 96.44 169 ALA A CA 1
ATOM 1369 C C . ALA A 1 169 ? -1.606 4.658 -5.146 1.00 96.44 169 ALA A C 1
ATOM 1371 O O . ALA A 1 169 ? -0.747 4.403 -5.994 1.00 96.44 169 ALA A O 1
ATOM 1372 N N . TRP A 1 170 ? -2.524 5.605 -5.346 1.00 95.00 170 TRP A N 1
ATOM 1373 C CA . TRP A 1 170 ? -2.572 6.383 -6.579 1.00 95.00 170 TRP A CA 1
ATOM 1374 C C . TRP A 1 170 ? -1.282 7.186 -6.808 1.00 95.00 170 TRP A C 1
ATOM 1376 O O . TRP A 1 170 ? -0.672 7.070 -7.871 1.00 95.00 170 TRP A O 1
ATOM 1386 N N . GLY A 1 171 ? -0.789 7.906 -5.795 1.00 96.12 171 GLY A N 1
ATOM 1387 C CA . GLY A 1 171 ? 0.493 8.617 -5.874 1.00 96.12 171 GLY A CA 1
ATOM 1388 C C . GLY A 1 171 ? 1.691 7.685 -6.113 1.00 96.12 171 GLY A C 1
ATOM 1389 O O . GLY A 1 171 ? 2.543 7.946 -6.964 1.00 96.12 171 GLY A O 1
ATOM 1390 N N . LEU A 1 172 ? 1.727 6.548 -5.419 1.00 97.38 172 LEU A N 1
ATOM 1391 C CA . LEU A 1 172 ? 2.783 5.537 -5.526 1.00 97.38 172 LEU A CA 1
ATOM 1392 C C . LEU A 1 172 ? 2.821 4.846 -6.891 1.00 97.38 172 LEU A C 1
ATOM 1394 O O . LEU A 1 172 ? 3.876 4.358 -7.293 1.00 97.38 172 LEU A O 1
ATOM 1398 N N . THR A 1 173 ? 1.707 4.849 -7.625 1.00 95.25 173 THR A N 1
ATOM 1399 C CA . THR A 1 173 ? 1.651 4.376 -9.015 1.00 95.25 173 THR A CA 1
ATOM 1400 C C . THR A 1 173 ? 2.614 5.196 -9.882 1.00 95.25 173 THR A C 1
ATOM 1402 O O . THR A 1 173 ? 3.438 4.633 -10.600 1.00 95.25 173 THR A O 1
ATOM 1405 N N . PHE A 1 174 ? 2.606 6.528 -9.747 1.00 94.50 174 PHE A N 1
ATOM 1406 C CA . PHE A 1 174 ? 3.537 7.407 -10.467 1.00 94.50 174 PHE A CA 1
ATOM 1407 C C . PHE A 1 174 ? 4.991 7.195 -10.035 1.00 94.50 174 PHE A C 1
ATOM 1409 O O . PHE A 1 174 ? 5.885 7.160 -10.880 1.00 94.50 174 PHE A O 1
ATOM 1416 N N . VAL A 1 175 ? 5.226 7.001 -8.733 1.00 96.19 175 VAL A N 1
ATOM 1417 C CA . VAL A 1 175 ? 6.566 6.712 -8.193 1.00 96.19 175 VAL A CA 1
ATOM 1418 C C . VAL A 1 175 ? 7.125 5.420 -8.787 1.00 96.19 175 VAL A C 1
ATOM 1420 O O . VAL A 1 175 ? 8.283 5.388 -9.203 1.00 96.19 175 VAL A O 1
ATOM 1423 N N . TRP A 1 176 ? 6.309 4.368 -8.865 1.00 96.00 176 TRP A N 1
ATOM 1424 C CA . TRP A 1 176 ? 6.710 3.091 -9.451 1.00 96.00 176 TRP A CA 1
ATOM 1425 C C . TRP A 1 176 ? 7.070 3.231 -10.927 1.00 96.00 176 TRP A C 1
ATOM 1427 O O . TRP A 1 176 ? 8.157 2.822 -11.333 1.00 96.00 176 TRP A O 1
ATOM 1437 N N . ILE A 1 177 ? 6.190 3.869 -11.706 1.00 94.38 177 ILE A N 1
ATOM 1438 C CA . ILE A 1 177 ? 6.384 4.123 -13.139 1.00 94.38 177 ILE A CA 1
ATOM 1439 C C . ILE A 1 177 ? 7.722 4.827 -13.377 1.00 94.38 177 ILE A C 1
ATOM 1441 O O . ILE A 1 177 ? 8.525 4.394 -14.204 1.00 94.38 177 ILE A O 1
ATOM 1445 N N . TYR A 1 178 ? 7.971 5.903 -12.630 1.00 94.88 178 TYR A N 1
ATOM 1446 C CA . TYR A 1 178 ? 9.175 6.708 -12.778 1.00 94.88 178 TYR A CA 1
ATOM 1447 C C . TYR A 1 178 ? 10.428 5.928 -12.358 1.00 94.88 178 TYR A C 1
ATOM 1449 O O . TYR A 1 178 ? 11.443 5.946 -13.054 1.00 94.88 178 TYR A O 1
ATOM 1457 N N . SER A 1 179 ? 10.346 5.181 -11.253 1.00 94.31 179 SER A N 1
ATOM 1458 C CA . SER A 1 179 ? 11.443 4.336 -10.777 1.00 94.31 179 SER A CA 1
ATOM 1459 C C . SER A 1 179 ? 11.822 3.246 -11.782 1.00 94.31 179 SER A C 1
ATOM 1461 O O . SER A 1 179 ? 13.011 2.996 -11.978 1.00 94.31 179 SER A O 1
ATOM 1463 N N . GLU A 1 180 ? 10.848 2.572 -12.397 1.00 94.69 180 GLU A N 1
ATOM 1464 C CA . GLU A 1 180 ? 11.121 1.509 -13.371 1.00 94.69 180 GLU A CA 1
ATOM 1465 C C . GLU A 1 180 ? 11.626 2.081 -14.705 1.00 94.69 180 GLU A C 1
ATOM 1467 O O . GLU A 1 180 ? 12.569 1.529 -15.272 1.00 94.69 180 GLU A O 1
ATOM 1472 N N . PHE A 1 181 ? 11.116 3.238 -15.149 1.00 95.00 181 PHE A N 1
ATOM 1473 C CA . PHE A 1 181 ? 11.660 3.949 -16.312 1.00 95.00 181 PHE A CA 1
ATOM 1474 C C . PHE A 1 181 ? 13.142 4.296 -16.130 1.00 95.00 181 PHE A C 1
ATOM 1476 O O . PHE A 1 181 ? 13.962 3.992 -16.996 1.00 95.00 181 PHE A O 1
ATOM 1483 N N . HIS A 1 182 ? 13.508 4.886 -14.988 1.00 94.38 182 HIS A N 1
ATOM 1484 C CA . HIS A 1 182 ? 14.904 5.217 -14.705 1.00 94.38 182 HIS A CA 1
ATOM 1485 C C . HIS A 1 182 ? 15.791 3.978 -14.616 1.00 94.38 182 HIS A C 1
ATOM 1487 O O . HIS A 1 182 ? 16.877 3.967 -15.192 1.00 94.38 182 HIS A O 1
ATOM 1493 N N . ALA A 1 183 ? 15.317 2.914 -13.963 1.00 92.62 183 ALA A N 1
ATOM 1494 C CA . ALA A 1 183 ? 16.053 1.658 -13.897 1.00 92.62 183 ALA A CA 1
ATOM 1495 C C . ALA A 1 183 ? 16.280 1.047 -15.292 1.00 92.62 183 ALA A C 1
ATOM 1497 O O . ALA A 1 183 ? 17.375 0.554 -15.565 1.00 92.62 183 ALA A O 1
ATOM 1498 N N . ASN A 1 184 ? 15.279 1.107 -16.180 1.00 94.12 184 ASN A N 1
ATOM 1499 C CA . ASN A 1 184 ? 15.411 0.665 -17.567 1.00 94.12 184 ASN A CA 1
ATOM 1500 C C . ASN A 1 184 ? 16.415 1.529 -18.337 1.00 94.12 184 ASN A C 1
ATOM 1502 O O . ASN A 1 184 ? 17.349 1.001 -18.935 1.00 94.12 184 ASN A O 1
ATOM 1506 N N . ARG A 1 185 ? 16.258 2.856 -18.283 1.00 93.69 185 ARG A N 1
ATOM 1507 C CA . ARG A 1 185 ? 17.130 3.810 -18.973 1.00 93.69 185 ARG A CA 1
ATOM 1508 C C . ARG A 1 185 ? 18.595 3.609 -18.596 1.00 93.69 185 ARG A C 1
ATOM 1510 O O . ARG A 1 185 ? 19.445 3.498 -19.474 1.00 93.69 185 ARG A O 1
ATOM 1517 N N . ASP A 1 186 ? 18.880 3.537 -17.301 1.00 93.06 186 ASP A N 1
ATOM 1518 C CA . ASP A 1 186 ? 20.246 3.400 -16.802 1.00 93.06 186 ASP A CA 1
ATOM 1519 C C . ASP A 1 186 ? 20.845 2.028 -17.167 1.00 93.06 186 ASP A C 1
ATOM 1521 O O . ASP A 1 186 ? 22.052 1.922 -17.377 1.00 93.06 186 ASP A O 1
ATOM 1525 N N . ALA A 1 187 ? 20.023 0.976 -17.280 1.00 91.81 187 ALA A N 1
ATOM 1526 C CA . ALA A 1 187 ? 20.466 -0.332 -17.762 1.00 91.81 187 ALA A CA 1
ATOM 1527 C C . ALA A 1 187 ? 20.806 -0.313 -19.261 1.00 91.81 187 ALA A C 1
ATOM 1529 O O . ALA A 1 187 ? 21.842 -0.838 -19.652 1.00 91.81 187 ALA A O 1
ATOM 1530 N N . VAL A 1 188 ? 19.975 0.329 -20.088 1.00 91.31 188 VAL A N 1
ATOM 1531 C CA . VAL A 1 188 ? 20.199 0.442 -21.541 1.00 91.31 188 VAL A CA 1
ATOM 1532 C C . VAL A 1 188 ? 21.429 1.289 -21.861 1.00 91.31 188 VAL A C 1
ATOM 1534 O O . VAL A 1 188 ? 22.175 0.952 -22.775 1.00 91.31 188 VAL A O 1
ATOM 1537 N N . LEU A 1 189 ? 21.654 2.387 -21.132 1.00 90.06 189 LEU A N 1
ATOM 1538 C CA . LEU A 1 189 ? 22.825 3.243 -21.349 1.00 90.06 189 LEU A CA 1
ATOM 1539 C C . LEU A 1 189 ? 24.131 2.510 -21.026 1.00 90.06 189 LEU A C 1
ATOM 1541 O O . LEU A 1 189 ? 25.061 2.578 -21.818 1.00 90.06 189 LEU A O 1
ATOM 1545 N N . LYS A 1 190 ? 24.163 1.730 -19.939 1.00 91.06 190 LYS A N 1
ATOM 1546 C CA . LYS A 1 190 ? 25.329 0.913 -19.564 1.00 91.06 190 LYS A CA 1
ATOM 1547 C C . LYS A 1 190 ? 25.661 -0.201 -20.552 1.00 91.06 190 LYS A C 1
ATOM 1549 O O . LYS A 1 190 ? 26.793 -0.651 -20.582 1.00 91.06 190 LYS A O 1
ATOM 1554 N N . GLU A 1 191 ? 24.686 -0.689 -21.314 1.00 89.44 191 GLU A N 1
ATOM 1555 C CA . GLU A 1 191 ? 24.920 -1.706 -22.351 1.00 89.44 191 GLU A CA 1
ATOM 1556 C C . GLU A 1 191 ? 25.512 -1.112 -23.641 1.00 89.44 191 GLU A C 1
ATOM 1558 O O . GLU A 1 191 ? 25.960 -1.865 -24.502 1.00 89.44 191 GLU A O 1
ATOM 1563 N N . LYS A 1 192 ? 25.485 0.221 -23.795 1.00 84.00 192 LYS A N 1
ATOM 1564 C CA . LYS A 1 192 ? 26.031 0.941 -24.958 1.00 84.00 192 LYS A CA 1
ATOM 1565 C C . LYS A 1 192 ? 27.442 1.499 -24.731 1.00 84.00 192 LYS A C 1
ATOM 1567 O O . LYS A 1 192 ? 28.042 1.962 -25.699 1.00 84.00 192 LYS A O 1
ATOM 1572 N N . GLU A 1 193 ? 27.913 1.499 -23.486 1.00 78.50 193 GLU A N 1
ATOM 1573 C CA . GLU A 1 193 ? 29.277 1.870 -23.073 1.00 78.50 193 GLU A CA 1
ATOM 1574 C C . GLU A 1 193 ? 30.220 0.665 -23.169 1.00 78.50 193 GLU A C 1
ATOM 1576 O O . GLU A 1 193 ? 31.366 0.867 -23.630 1.00 78.50 193 GLU A O 1
#